Protein AF-A0A4S2FJB5-F1 (afdb_monomer_lite)

Foldseek 3Di:
DDPPDDVVVVVVVVVVVVVVVVVVVVVVVVVVVVVVVVVVVVVVVLLVLQVVLLVLLVVLVVVVLVCVVVVPDDPPVVSVVSVVVSVVSCVPRHDPVLVVLVVVLVVVVVVVPPLVNLQSSLVSNVVSCVVSPVVDPPCGSLNVLCVVDVDPVVSVVSCVVSVVPPCPVVPPVVPPDD

Organism: NCBI:txid671267

Structure (mmCIF, N/CA/C/O backbone):
data_AF-A0A4S2FJB5-F1
#
_entry.id   AF-A0A4S2FJB5-F1
#
loop_
_atom_site.group_PDB
_atom_site.id
_atom_site.type_symbol
_atom_site.label_atom_id
_atom_site.label_alt_id
_atom_site.label_comp_id
_atom_site.label_asym_id
_atom_site.label_entity_id
_atom_site.label_seq_id
_atom_site.pdbx_PDB_ins_code
_atom_site.Cartn_x
_atom_site.Cartn_y
_atom_site.Cartn_z
_atom_site.occupancy
_atom_site.B_iso_or_equiv
_atom_site.auth_seq_id
_atom_site.auth_comp_id
_atom_site.auth_asym_id
_atom_site.auth_atom_id
_atom_site.pdbx_PDB_model_num
ATOM 1 N N . MET A 1 1 ? 23.438 -9.514 -73.754 1.00 38.41 1 MET A N 1
ATOM 2 C CA . MET A 1 1 ? 24.667 -9.083 -73.060 1.00 38.41 1 MET A CA 1
ATOM 3 C C . MET A 1 1 ? 24.574 -9.616 -71.640 1.00 38.41 1 MET A C 1
ATOM 5 O O . MET A 1 1 ? 23.860 -9.047 -70.827 1.00 38.41 1 MET A O 1
ATOM 9 N N . SER A 1 2 ? 25.124 -10.807 -71.403 1.00 46.03 2 SER A N 1
ATOM 10 C CA . SER A 1 2 ? 25.097 -11.480 -70.102 1.00 46.03 2 SER A CA 1
ATOM 11 C C . SER A 1 2 ? 26.146 -10.843 -69.198 1.00 46.03 2 SER A C 1
ATOM 13 O O . SER A 1 2 ? 27.324 -10.826 -69.543 1.00 46.03 2 SER A O 1
ATOM 15 N N . ILE A 1 3 ? 25.716 -10.284 -68.071 1.00 59.69 3 ILE A N 1
ATOM 16 C CA . ILE A 1 3 ? 26.625 -9.795 -67.036 1.00 59.69 3 ILE A CA 1
ATOM 17 C C . ILE A 1 3 ? 27.188 -11.040 -66.340 1.00 59.69 3 ILE A C 1
ATOM 19 O O . ILE A 1 3 ? 26.478 -11.680 -65.567 1.00 59.69 3 ILE A O 1
ATOM 23 N N . GLU A 1 4 ? 28.432 -11.418 -66.640 1.00 61.53 4 GLU A N 1
ATOM 24 C CA . GLU A 1 4 ? 29.191 -12.345 -65.793 1.00 61.53 4 GLU A CA 1
ATOM 25 C C . GLU A 1 4 ? 29.480 -11.626 -64.476 1.00 61.53 4 GLU A C 1
ATOM 27 O O . GLU A 1 4 ? 30.364 -10.776 -64.374 1.00 61.53 4 GLU A O 1
ATOM 32 N N . ILE A 1 5 ? 28.664 -11.908 -63.464 1.00 65.38 5 ILE A N 1
ATOM 33 C CA . ILE A 1 5 ? 28.926 -11.436 -62.110 1.00 65.38 5 ILE A CA 1
ATOM 34 C C . ILE A 1 5 ? 30.122 -12.239 -61.600 1.00 65.38 5 ILE A C 1
ATOM 36 O O . ILE A 1 5 ? 30.022 -13.448 -61.407 1.00 65.38 5 ILE A O 1
ATOM 40 N N . ASN A 1 6 ? 31.258 -11.570 -61.401 1.00 78.50 6 ASN A N 1
ATOM 41 C CA . ASN A 1 6 ? 32.450 -12.203 -60.849 1.00 78.50 6 ASN A CA 1
ATOM 42 C C . ASN A 1 6 ? 32.154 -12.683 -59.415 1.00 78.50 6 ASN A C 1
ATOM 44 O O . ASN A 1 6 ? 31.757 -11.882 -58.563 1.00 78.50 6 ASN A O 1
ATOM 48 N N . ASN A 1 7 ? 32.327 -13.980 -59.153 1.00 79.44 7 ASN A N 1
ATOM 49 C CA . ASN A 1 7 ? 31.989 -14.608 -57.871 1.00 79.44 7 ASN A CA 1
ATOM 50 C C . ASN A 1 7 ? 32.683 -13.919 -56.682 1.00 79.44 7 ASN A C 1
ATOM 52 O O . ASN A 1 7 ? 32.074 -13.774 -55.623 1.00 79.44 7 ASN A O 1
ATOM 56 N N . ASP A 1 8 ? 33.898 -13.402 -56.878 1.00 83.12 8 ASP A N 1
ATOM 57 C CA . ASP A 1 8 ? 34.655 -12.682 -55.846 1.00 83.12 8 ASP A CA 1
ATOM 58 C C . ASP A 1 8 ? 33.982 -11.367 -55.420 1.00 83.12 8 ASP A C 1
ATOM 60 O O . ASP A 1 8 ? 33.946 -11.027 -54.235 1.00 83.12 8 ASP A O 1
ATOM 64 N N . LEU A 1 9 ? 33.380 -10.642 -56.371 1.00 85.06 9 LEU A N 1
ATOM 65 C CA . LEU A 1 9 ? 32.631 -9.413 -56.091 1.00 85.06 9 LEU A CA 1
ATOM 66 C C . LEU A 1 9 ? 31.358 -9.723 -55.292 1.00 85.06 9 LEU A C 1
ATOM 68 O O . LEU A 1 9 ? 31.006 -8.993 -54.365 1.00 85.06 9 LEU A O 1
ATOM 72 N N . LEU A 1 10 ? 30.684 -10.825 -55.626 1.00 85.44 10 LEU A N 1
ATOM 73 C CA . LEU A 1 10 ? 29.464 -11.275 -54.954 1.00 85.44 10 LEU A CA 1
ATOM 74 C C . LEU A 1 10 ? 29.755 -11.668 -53.494 1.00 85.44 10 LEU A C 1
ATOM 76 O O . LEU A 1 10 ? 29.042 -11.248 -52.580 1.00 85.44 10 LEU A O 1
ATOM 80 N N . VAL A 1 11 ? 30.855 -12.392 -53.262 1.00 87.06 11 VAL A N 1
ATOM 81 C CA . VAL A 1 11 ? 31.332 -12.760 -51.919 1.00 87.06 11 VAL A CA 1
ATOM 82 C C . VAL A 1 11 ? 31.701 -11.520 -51.099 1.00 87.06 11 VAL A C 1
ATOM 84 O O . VAL A 1 11 ? 31.301 -11.419 -49.937 1.00 87.06 11 VAL A O 1
ATOM 87 N N . ALA A 1 12 ? 32.394 -10.543 -51.692 1.00 88.81 12 ALA A N 1
ATOM 88 C CA . ALA A 1 12 ? 32.744 -9.296 -51.011 1.00 88.81 12 ALA A CA 1
ATOM 89 C C . ALA A 1 12 ? 31.501 -8.490 -50.586 1.00 88.81 12 ALA A C 1
ATOM 91 O O . ALA A 1 12 ? 31.423 -8.026 -49.447 1.00 88.81 12 ALA A O 1
ATOM 92 N N . ILE A 1 13 ? 30.497 -8.372 -51.464 1.00 90.56 13 ILE A N 1
ATOM 93 C CA . ILE A 1 13 ? 29.235 -7.672 -51.167 1.00 90.56 13 ILE A CA 1
ATOM 94 C C . ILE A 1 13 ? 28.475 -8.366 -50.028 1.00 90.56 13 ILE A C 1
ATOM 96 O O . ILE A 1 13 ? 28.013 -7.696 -49.101 1.00 90.56 13 ILE A O 1
ATOM 100 N N . ILE A 1 14 ? 28.381 -9.701 -50.049 1.00 91.31 14 ILE A N 1
ATOM 101 C CA . ILE A 1 14 ? 27.741 -10.473 -48.971 1.00 91.31 14 ILE A CA 1
ATOM 102 C C . ILE A 1 14 ? 28.500 -10.301 -47.651 1.00 91.31 14 ILE A C 1
ATOM 104 O O . ILE A 1 14 ? 27.868 -10.139 -46.606 1.00 91.31 14 ILE A O 1
ATOM 108 N N . GLY A 1 15 ? 29.836 -10.286 -47.682 1.00 92.38 15 GLY A N 1
ATOM 109 C CA . GLY A 1 15 ? 30.666 -10.048 -46.500 1.00 92.38 15 GLY A CA 1
ATOM 110 C C . GLY A 1 15 ? 30.398 -8.684 -45.860 1.00 92.38 15 GLY A C 1
ATOM 111 O O . GLY A 1 15 ? 30.169 -8.602 -44.652 1.00 92.38 15 GLY A O 1
ATOM 112 N N . VAL A 1 16 ? 30.333 -7.621 -46.668 1.00 93.00 16 VAL A N 1
ATOM 113 C CA . VAL A 1 16 ? 30.030 -6.262 -46.189 1.00 93.00 16 VAL A CA 1
ATOM 114 C C . VAL A 1 16 ? 28.600 -6.164 -45.651 1.00 93.00 16 VAL A C 1
ATOM 116 O O . VAL A 1 16 ? 28.395 -5.628 -44.563 1.00 93.00 16 VAL A O 1
ATOM 119 N N . LEU A 1 17 ? 27.608 -6.720 -46.355 1.00 91.69 17 LEU A N 1
ATOM 120 C CA . LEU A 1 17 ? 26.213 -6.736 -45.893 1.00 91.69 17 LEU A CA 1
ATOM 121 C C . LEU A 1 17 ? 26.053 -7.506 -44.577 1.00 91.69 17 LEU A C 1
ATOM 123 O O . LEU A 1 17 ? 25.348 -7.051 -43.676 1.00 91.69 17 LEU A O 1
ATOM 127 N N . SER A 1 18 ? 26.744 -8.638 -44.440 1.00 93.12 18 SER A N 1
ATOM 128 C CA . SER A 1 18 ? 26.737 -9.441 -43.215 1.00 93.12 18 SER A CA 1
ATOM 129 C C . SER A 1 18 ? 27.359 -8.674 -42.048 1.00 93.12 18 SER A C 1
ATOM 131 O O . SER A 1 18 ? 26.787 -8.640 -40.959 1.00 93.12 18 SER A O 1
ATOM 133 N N . ALA A 1 19 ? 28.484 -7.988 -42.276 1.00 93.88 19 ALA A N 1
ATOM 134 C CA . ALA A 1 19 ? 29.123 -7.147 -41.266 1.00 93.88 19 ALA A CA 1
ATOM 135 C C . ALA A 1 19 ? 28.223 -5.977 -40.829 1.00 93.88 19 ALA A C 1
ATOM 137 O O . ALA A 1 19 ? 28.091 -5.712 -39.632 1.00 93.88 19 ALA A O 1
ATOM 138 N N . LEU A 1 20 ? 27.549 -5.318 -41.778 1.00 94.56 20 LEU A N 1
ATOM 139 C CA . LEU A 1 20 ? 26.597 -4.241 -41.491 1.00 94.56 20 LEU A CA 1
ATOM 140 C C . LEU A 1 20 ? 25.392 -4.736 -40.682 1.00 94.56 20 LEU A C 1
ATOM 142 O O . LEU A 1 20 ? 24.988 -4.075 -39.725 1.00 94.56 20 LEU A O 1
ATOM 146 N N . LEU A 1 21 ? 24.849 -5.912 -41.010 1.00 93.75 21 LEU A N 1
ATOM 147 C CA . LEU A 1 21 ? 23.752 -6.525 -40.257 1.00 93.75 21 LEU A CA 1
ATOM 148 C C . LEU A 1 21 ? 24.161 -6.846 -38.815 1.00 93.75 21 LEU A C 1
ATOM 150 O O . LEU A 1 21 ? 23.438 -6.501 -37.881 1.00 93.75 21 LEU A O 1
ATOM 154 N N . VAL A 1 22 ? 25.336 -7.449 -38.613 1.00 94.69 22 VAL A N 1
ATOM 155 C CA . VAL A 1 22 ? 25.856 -7.753 -37.269 1.00 94.69 22 VAL A CA 1
ATOM 156 C C . VAL A 1 22 ? 26.076 -6.470 -36.461 1.00 94.69 22 VAL A C 1
ATOM 158 O O . VAL A 1 22 ? 25.696 -6.407 -35.287 1.00 94.69 22 VAL A O 1
ATOM 161 N N . ALA A 1 23 ? 26.625 -5.423 -37.084 1.00 94.06 23 ALA A N 1
ATOM 162 C CA . ALA A 1 23 ? 26.803 -4.121 -36.446 1.00 94.06 23 ALA A CA 1
ATOM 163 C C . ALA A 1 23 ? 25.456 -3.495 -36.043 1.00 94.06 23 ALA A C 1
ATOM 165 O O . ALA A 1 23 ? 25.309 -3.024 -34.913 1.00 94.06 23 ALA A O 1
ATOM 166 N N . MET A 1 24 ? 24.448 -3.557 -36.918 1.00 94.50 24 MET A N 1
ATOM 167 C CA . MET A 1 24 ? 23.108 -3.027 -36.653 1.00 94.50 24 MET A CA 1
ATOM 168 C C . MET A 1 24 ? 22.408 -3.768 -35.505 1.00 94.50 24 MET A C 1
ATOM 170 O O . MET A 1 24 ? 21.859 -3.127 -34.606 1.00 94.50 24 MET A O 1
ATOM 174 N N . ILE A 1 25 ? 22.471 -5.103 -35.486 1.00 94.44 25 ILE A N 1
ATOM 175 C CA . ILE A 1 25 ? 21.891 -5.927 -34.412 1.00 94.44 25 ILE A CA 1
ATOM 176 C C . ILE A 1 25 ? 22.571 -5.617 -33.076 1.00 94.44 25 ILE A C 1
ATOM 178 O O . ILE A 1 25 ? 21.893 -5.423 -32.065 1.00 94.44 25 ILE A O 1
ATOM 182 N N . THR A 1 26 ? 23.903 -5.519 -33.071 1.00 93.50 26 THR A N 1
ATOM 183 C CA . THR A 1 26 ? 24.678 -5.208 -31.863 1.00 93.50 26 THR A CA 1
ATOM 184 C C . THR A 1 26 ? 24.321 -3.821 -31.330 1.00 93.50 26 THR A C 1
ATOM 186 O O . THR A 1 2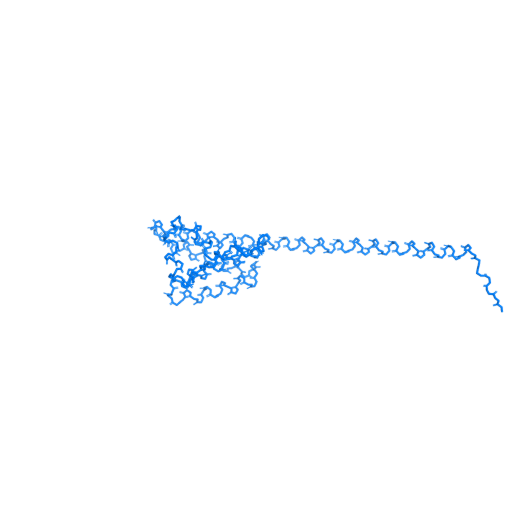6 ? 24.036 -3.669 -30.141 1.00 93.50 26 THR A O 1
ATOM 189 N N . PHE A 1 27 ? 24.247 -2.819 -32.211 1.00 94.94 27 PHE A N 1
ATOM 190 C CA . PHE A 1 27 ? 23.858 -1.459 -31.848 1.00 94.94 27 PHE A CA 1
ATOM 191 C C . PHE A 1 27 ? 22.443 -1.403 -31.255 1.00 94.94 27 PHE A C 1
ATOM 193 O O . PHE A 1 27 ? 22.247 -0.841 -30.175 1.00 94.94 27 PHE A O 1
ATOM 200 N N . MET A 1 28 ? 21.462 -2.041 -31.905 1.00 92.44 28 MET A N 1
ATOM 201 C CA . MET A 1 28 ? 20.090 -2.123 -31.392 1.00 92.44 28 MET A CA 1
ATOM 202 C C . MET A 1 28 ? 20.024 -2.834 -30.037 1.00 92.44 28 MET A C 1
ATOM 204 O O . MET A 1 28 ? 19.304 -2.381 -29.145 1.00 92.44 28 MET A O 1
ATOM 208 N N . GLY A 1 29 ? 20.788 -3.916 -29.862 1.00 92.44 29 GLY A N 1
ATOM 209 C CA . GLY A 1 29 ? 20.870 -4.658 -28.607 1.00 92.44 29 GLY A CA 1
ATOM 210 C C . GLY A 1 29 ? 21.370 -3.787 -27.456 1.00 92.44 29 GLY A C 1
ATOM 211 O O . GLY A 1 29 ? 20.707 -3.698 -26.422 1.00 92.44 29 GLY A O 1
ATOM 212 N N . VAL A 1 30 ? 22.493 -3.089 -27.651 1.00 93.69 30 VAL A N 1
ATOM 213 C CA . VAL A 1 30 ? 23.066 -2.177 -26.645 1.00 93.69 30 VAL A CA 1
ATOM 214 C C . VAL A 1 30 ? 22.106 -1.028 -26.337 1.00 93.69 30 VAL A C 1
ATOM 216 O O . VAL A 1 30 ? 21.823 -0.761 -25.169 1.00 93.69 30 VAL A O 1
ATOM 219 N N . TRP A 1 31 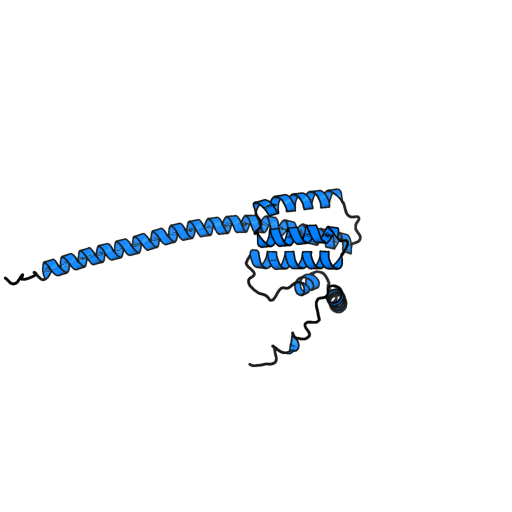? 21.533 -0.392 -27.361 1.00 91.81 31 TRP A N 1
ATOM 220 C CA . TRP A 1 31 ? 20.588 0.712 -27.186 1.00 91.81 31 TRP A CA 1
ATOM 221 C C . TRP A 1 31 ? 19.339 0.294 -26.398 1.00 91.81 31 TRP A C 1
ATOM 223 O O . TRP A 1 31 ? 18.883 1.004 -25.497 1.00 91.81 31 TRP A O 1
ATOM 233 N N . TYR A 1 32 ? 18.792 -0.886 -26.702 1.00 92.19 32 TYR A N 1
ATOM 234 C CA . TYR A 1 32 ? 17.664 -1.452 -25.970 1.00 92.19 32 TYR A CA 1
ATOM 235 C C . TYR A 1 32 ? 18.023 -1.738 -24.507 1.00 92.19 32 TYR A C 1
ATOM 237 O O . TYR A 1 32 ? 17.230 -1.430 -23.616 1.00 92.19 32 TYR A O 1
ATOM 245 N N . GLN A 1 33 ? 19.216 -2.277 -24.237 1.00 90.75 33 GLN A N 1
ATOM 246 C CA . GLN A 1 33 ? 19.675 -2.522 -22.869 1.00 90.75 33 GLN A CA 1
ATOM 247 C C . GLN A 1 33 ? 19.852 -1.230 -22.069 1.00 90.75 33 GLN A C 1
ATOM 249 O O . GLN A 1 33 ? 19.412 -1.178 -20.920 1.00 90.75 33 GLN A O 1
ATOM 254 N N . LEU A 1 34 ? 20.421 -0.179 -22.667 1.00 90.62 34 LEU A N 1
ATOM 255 C CA . LEU A 1 34 ? 20.567 1.127 -22.018 1.00 90.62 34 LEU A CA 1
ATOM 256 C C . LEU A 1 34 ? 19.199 1.702 -21.634 1.00 90.62 34 LEU A C 1
ATOM 258 O O . LEU A 1 34 ? 18.950 1.959 -20.456 1.00 90.62 34 LEU A O 1
ATOM 262 N N . LYS A 1 35 ? 18.258 1.766 -22.587 1.00 88.38 35 LYS A N 1
ATOM 263 C CA . LYS A 1 35 ? 16.887 2.234 -22.316 1.00 88.38 35 LYS A CA 1
ATOM 264 C C . LYS A 1 35 ? 16.168 1.382 -21.274 1.00 88.38 35 LYS A C 1
ATOM 266 O O . LYS A 1 35 ? 15.492 1.908 -20.392 1.00 88.38 35 LYS A O 1
ATOM 271 N N . LYS A 1 36 ? 16.303 0.056 -21.351 1.00 90.69 36 LYS A N 1
ATOM 272 C CA . LYS A 1 36 ? 15.714 -0.860 -20.366 1.00 90.69 36 LYS A CA 1
ATOM 273 C C . LYS A 1 36 ? 16.290 -0.611 -18.972 1.00 90.69 36 LYS A C 1
ATOM 275 O O . LYS A 1 36 ? 15.539 -0.633 -18.000 1.00 90.69 36 LYS A O 1
ATOM 280 N N . THR A 1 37 ? 17.590 -0.350 -18.874 1.00 89.31 37 THR A N 1
ATOM 281 C CA . THR A 1 37 ? 18.270 -0.057 -17.608 1.00 89.31 37 THR A CA 1
ATOM 282 C C . THR A 1 37 ? 17.796 1.271 -17.026 1.00 89.31 37 THR A C 1
ATOM 284 O O . THR A 1 37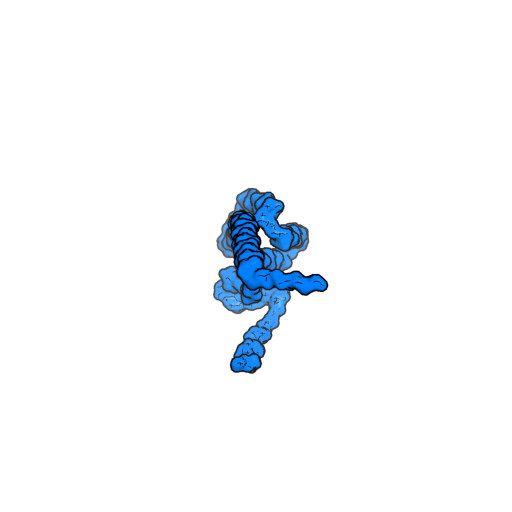 ? 17.405 1.313 -15.863 1.00 89.31 37 THR A O 1
ATOM 287 N N . GLU A 1 38 ? 17.712 2.332 -17.827 1.00 88.31 38 GLU A N 1
ATOM 288 C CA . GLU A 1 38 ? 17.161 3.623 -17.393 1.00 88.31 38 GLU A CA 1
ATOM 289 C C . GLU A 1 38 ? 15.725 3.483 -16.873 1.00 88.31 38 GLU A C 1
ATOM 291 O O . GLU A 1 38 ? 15.419 3.880 -15.749 1.00 88.31 38 GLU A O 1
ATOM 296 N N . VAL A 1 39 ? 14.848 2.824 -17.633 1.00 85.62 39 VAL A N 1
ATOM 297 C CA . VAL A 1 39 ? 13.457 2.597 -17.213 1.00 85.62 39 VAL A CA 1
ATOM 298 C C . VAL A 1 39 ? 13.391 1.769 -15.928 1.00 85.62 39 VAL A C 1
ATOM 300 O O . VAL A 1 39 ? 12.595 2.071 -15.039 1.00 85.62 39 VAL A O 1
ATOM 303 N N . ASN A 1 40 ? 14.220 0.733 -15.798 1.00 88.06 40 ASN A N 1
ATOM 304 C CA . ASN A 1 40 ? 14.247 -0.103 -14.601 1.00 88.06 40 ASN A CA 1
ATOM 305 C C . ASN A 1 40 ? 14.780 0.648 -13.378 1.00 88.06 40 ASN A C 1
ATOM 307 O O . ASN A 1 40 ? 14.240 0.472 -12.289 1.00 88.06 40 ASN A O 1
ATOM 311 N N . THR A 1 41 ? 15.790 1.505 -13.541 1.00 89.94 41 THR A N 1
ATOM 312 C CA . THR A 1 41 ? 16.327 2.314 -12.436 1.00 89.94 41 THR A CA 1
ATOM 313 C C . THR A 1 41 ? 15.319 3.362 -11.971 1.00 89.94 41 THR A C 1
ATOM 315 O O . THR A 1 41 ? 15.146 3.545 -10.768 1.00 89.94 41 THR A O 1
ATOM 318 N N . LEU A 1 42 ? 14.582 3.995 -12.890 1.00 83.94 42 LEU A N 1
ATOM 319 C CA . LEU A 1 42 ? 13.479 4.897 -12.545 1.00 83.94 42 LEU A CA 1
ATOM 320 C C . LEU A 1 42 ? 12.350 4.158 -11.819 1.00 83.94 42 LEU A C 1
ATOM 322 O O . LEU A 1 42 ? 11.880 4.625 -10.783 1.00 83.94 42 LEU A O 1
ATOM 326 N N . LYS A 1 43 ? 11.953 2.978 -12.311 1.00 83.94 43 LYS A N 1
ATOM 327 C CA . LYS A 1 43 ? 10.953 2.129 -11.642 1.00 83.94 43 LYS A CA 1
ATOM 328 C C . LYS A 1 43 ? 11.399 1.700 -10.246 1.00 83.94 43 LYS A C 1
ATOM 330 O O . LYS A 1 43 ? 10.580 1.718 -9.334 1.00 83.94 43 LYS A O 1
ATOM 335 N N . ALA A 1 44 ? 12.670 1.341 -10.073 1.00 86.25 44 ALA A N 1
ATOM 336 C CA . ALA A 1 44 ? 13.226 0.990 -8.770 1.00 86.25 44 ALA A CA 1
ATOM 337 C C . ALA A 1 44 ? 13.154 2.181 -7.807 1.00 86.25 44 ALA A C 1
ATOM 339 O O . ALA A 1 44 ? 12.543 2.061 -6.753 1.00 86.25 44 ALA A O 1
ATOM 340 N N . LYS A 1 45 ? 13.631 3.363 -8.224 1.00 86.50 45 LYS A N 1
ATOM 341 C CA . LYS A 1 45 ? 13.548 4.589 -7.413 1.00 86.50 45 LYS A CA 1
ATOM 342 C C . LYS A 1 45 ? 12.113 4.939 -7.015 1.00 86.50 45 LYS A C 1
ATOM 344 O O . LYS A 1 45 ? 11.875 5.331 -5.877 1.00 86.50 45 LYS A O 1
ATOM 349 N N . LEU A 1 46 ? 11.155 4.816 -7.937 1.00 85.94 46 LEU A N 1
ATOM 350 C CA . LEU A 1 46 ? 9.737 5.046 -7.640 1.00 85.94 46 LEU A CA 1
ATOM 351 C C . LEU A 1 46 ? 9.206 4.042 -6.612 1.00 85.94 46 LEU A C 1
ATOM 353 O O . LEU A 1 46 ? 8.509 4.441 -5.682 1.00 85.94 46 LEU A O 1
ATOM 357 N N . ARG A 1 47 ? 9.572 2.764 -6.746 1.00 85.81 47 ARG A N 1
ATOM 358 C CA . ARG A 1 47 ? 9.182 1.716 -5.800 1.00 85.81 47 ARG A CA 1
ATOM 359 C C . ARG A 1 47 ? 9.768 1.956 -4.408 1.00 85.81 47 ARG A C 1
ATOM 361 O O . ARG A 1 47 ? 9.040 1.825 -3.433 1.00 85.81 47 ARG A O 1
ATOM 368 N N . ASP A 1 48 ? 11.023 2.387 -4.316 1.00 88.06 48 ASP A N 1
ATOM 369 C CA . ASP A 1 48 ? 11.660 2.707 -3.033 1.00 88.06 48 ASP A CA 1
ATOM 370 C C . ASP A 1 48 ? 10.930 3.866 -2.329 1.00 88.06 48 ASP A C 1
ATOM 372 O O . ASP A 1 48 ? 10.710 3.846 -1.119 1.00 88.06 48 ASP A O 1
ATOM 376 N N . LYS A 1 49 ? 10.483 4.881 -3.085 1.00 89.44 49 LYS A N 1
ATOM 377 C CA . LYS A 1 49 ? 9.663 5.977 -2.536 1.00 89.44 49 LYS A CA 1
ATOM 378 C C . LYS A 1 49 ? 8.280 5.503 -2.096 1.00 89.44 49 LYS A C 1
ATOM 380 O O . LYS A 1 49 ? 7.806 5.931 -1.046 1.00 89.44 49 LYS A O 1
ATOM 385 N N . GLN A 1 50 ? 7.645 4.632 -2.878 1.00 90.62 50 GLN A N 1
ATOM 386 C CA . GLN A 1 50 ? 6.366 4.011 -2.533 1.00 90.62 50 GLN A CA 1
ATOM 387 C C . GLN A 1 50 ? 6.457 3.218 -1.231 1.00 90.62 50 GLN A C 1
ATOM 389 O O . GLN A 1 50 ? 5.606 3.381 -0.361 1.00 90.62 50 GLN A O 1
ATOM 394 N N . GLU A 1 51 ? 7.509 2.416 -1.072 1.00 89.31 51 GLU A N 1
ATOM 395 C CA . GLU A 1 51 ? 7.739 1.590 0.111 1.00 89.31 51 GLU A CA 1
ATOM 396 C C . GLU A 1 51 ? 7.787 2.425 1.395 1.00 89.31 51 GLU A C 1
ATOM 398 O O . GLU A 1 51 ? 7.116 2.081 2.363 1.00 89.31 51 GLU A O 1
ATOM 403 N N . ILE A 1 52 ? 8.453 3.586 1.375 1.00 90.56 52 ILE A N 1
ATOM 404 C CA . ILE A 1 52 ? 8.496 4.514 2.520 1.00 90.56 52 ILE A CA 1
ATOM 405 C C . ILE A 1 52 ? 7.093 5.005 2.912 1.00 90.56 52 ILE A C 1
ATOM 407 O O . ILE A 1 52 ? 6.765 5.118 4.095 1.00 90.56 52 ILE A O 1
ATOM 411 N N . VAL A 1 53 ? 6.249 5.335 1.931 1.00 92.94 53 VAL A N 1
ATOM 412 C CA . VAL A 1 53 ? 4.877 5.796 2.205 1.00 92.94 53 VAL A CA 1
ATOM 413 C C . VAL A 1 53 ? 4.029 4.662 2.756 1.00 92.94 53 VAL A C 1
ATOM 415 O O . VAL A 1 53 ? 3.269 4.845 3.706 1.00 92.94 53 VAL A O 1
ATOM 418 N N . TYR A 1 54 ? 4.170 3.484 2.167 1.00 94.19 54 TYR A N 1
ATOM 419 C CA . TYR A 1 54 ? 3.448 2.290 2.562 1.00 94.19 54 TYR A CA 1
ATOM 420 C C . TYR A 1 54 ? 3.822 1.842 3.974 1.00 94.19 54 TYR A C 1
ATOM 422 O O . TYR A 1 54 ? 2.921 1.573 4.766 1.00 94.19 54 TYR A O 1
ATOM 430 N N . ASP A 1 55 ? 5.102 1.873 4.333 1.00 94.00 55 ASP A N 1
ATOM 431 C CA . ASP A 1 55 ? 5.575 1.619 5.694 1.00 94.00 55 ASP A CA 1
ATOM 432 C C . ASP A 1 55 ? 4.942 2.580 6.715 1.00 94.00 55 ASP A C 1
ATOM 434 O O . ASP A 1 55 ? 4.408 2.151 7.740 1.00 94.00 55 ASP A O 1
ATOM 438 N N . LYS A 1 56 ? 4.874 3.881 6.398 1.00 94.56 56 LYS A N 1
ATOM 439 C CA . LYS A 1 56 ? 4.210 4.874 7.261 1.00 94.56 56 LYS A CA 1
ATOM 440 C C . LYS A 1 56 ? 2.718 4.598 7.446 1.00 94.56 56 LYS A C 1
ATOM 442 O O . LYS A 1 56 ? 2.208 4.775 8.553 1.00 94.56 56 LYS A O 1
ATOM 447 N N . ILE A 1 57 ? 2.022 4.161 6.394 1.00 94.00 57 ILE A N 1
ATOM 448 C CA . ILE A 1 57 ? 0.607 3.764 6.474 1.00 94.00 57 ILE A CA 1
ATOM 449 C C . ILE A 1 57 ? 0.454 2.547 7.385 1.00 94.00 57 ILE A C 1
ATOM 451 O O . ILE A 1 57 ? -0.391 2.564 8.279 1.00 94.00 57 ILE A O 1
ATOM 455 N N . TYR A 1 58 ? 1.273 1.513 7.185 1.00 92.44 58 TYR A N 1
ATOM 456 C CA . TYR A 1 58 ? 1.256 0.311 8.015 1.00 92.44 58 TYR A CA 1
ATOM 457 C C . TYR A 1 58 ? 1.514 0.653 9.479 1.00 92.44 58 TYR A C 1
ATOM 459 O O . TYR A 1 58 ? 0.676 0.354 10.327 1.00 92.44 58 TYR A O 1
ATOM 467 N N . SER A 1 59 ? 2.608 1.359 9.759 1.00 94.12 59 SER A N 1
ATOM 468 C CA . SER A 1 59 ? 2.982 1.792 11.104 1.00 94.12 59 SER A CA 1
ATOM 469 C C . SER A 1 59 ? 1.866 2.591 11.778 1.00 94.12 59 SER A C 1
ATOM 471 O O . SER A 1 59 ? 1.527 2.333 12.925 1.00 94.12 59 SER A O 1
ATOM 473 N N . TYR A 1 60 ? 1.231 3.525 11.063 1.00 93.75 60 TYR A N 1
ATOM 474 C CA . TYR A 1 60 ? 0.103 4.285 11.604 1.00 93.75 60 TYR A CA 1
ATOM 475 C C . TYR A 1 60 ? -1.074 3.390 12.002 1.00 93.75 60 TYR A C 1
ATOM 477 O O . TYR A 1 60 ? -1.619 3.560 13.091 1.00 93.75 60 TYR A O 1
ATOM 485 N N . ILE A 1 61 ? -1.469 2.449 11.138 1.00 90.94 61 ILE A N 1
ATOM 486 C CA . ILE A 1 61 ? -2.616 1.577 11.413 1.00 90.94 61 ILE A CA 1
ATOM 487 C C . ILE A 1 61 ? -2.296 0.624 12.569 1.00 90.94 61 ILE A C 1
ATOM 489 O O . ILE A 1 61 ? -3.127 0.457 13.457 1.00 90.94 61 ILE A O 1
ATOM 493 N N . PHE A 1 62 ? -1.104 0.025 12.589 1.00 89.50 62 PHE A N 1
ATOM 494 C CA . PHE A 1 62 ? -0.697 -0.887 13.658 1.00 89.50 62 PHE A CA 1
ATOM 495 C C . PHE A 1 62 ? -0.556 -0.180 15.006 1.00 89.50 62 PHE A C 1
ATOM 497 O O . PHE A 1 62 ? -1.042 -0.710 16.000 1.00 89.50 62 PHE A O 1
ATOM 504 N N . ASP A 1 63 ? 0.020 1.022 15.044 1.00 90.69 63 ASP A N 1
ATOM 505 C CA . ASP A 1 63 ? 0.097 1.811 16.277 1.00 90.69 63 ASP A CA 1
ATOM 506 C C . ASP A 1 63 ? -1.302 2.154 16.800 1.00 90.69 63 ASP A C 1
ATOM 508 O O . ASP A 1 63 ? -1.587 1.958 17.981 1.00 90.69 63 ASP A O 1
ATOM 512 N N . LEU A 1 64 ? -2.199 2.595 15.907 1.00 88.56 64 LEU A N 1
ATOM 513 C CA . LEU A 1 64 ? -3.579 2.925 16.260 1.00 88.56 64 LEU A CA 1
ATOM 514 C C . LEU A 1 64 ? -4.316 1.707 16.834 1.00 88.56 64 LEU A C 1
ATOM 516 O O . LEU A 1 64 ? -4.993 1.816 17.858 1.00 88.56 64 LEU A O 1
ATOM 520 N N . LEU A 1 65 ? -4.176 0.544 16.192 1.00 84.31 65 LEU A N 1
ATOM 521 C CA . LEU A 1 65 ? -4.760 -0.711 16.664 1.00 84.31 65 LEU A CA 1
ATOM 522 C C . LEU A 1 65 ? -4.159 -1.134 18.006 1.00 84.31 65 LEU A C 1
ATOM 524 O O . LEU A 1 65 ? -4.905 -1.473 18.920 1.00 84.31 65 LEU A O 1
ATOM 528 N N . ASN A 1 66 ? -2.837 -1.073 18.153 1.00 85.38 66 ASN A N 1
ATOM 529 C CA . ASN A 1 66 ? -2.146 -1.468 19.374 1.00 85.38 66 ASN A CA 1
ATOM 530 C C . ASN A 1 66 ? -2.538 -0.586 20.566 1.00 85.38 66 ASN A C 1
ATOM 532 O O . ASN A 1 66 ? -2.850 -1.110 21.634 1.00 85.38 66 ASN A O 1
ATOM 536 N N . ASP A 1 67 ? -2.583 0.736 20.399 1.00 87.00 67 ASP A N 1
ATOM 537 C CA . ASP A 1 67 ? -3.011 1.649 21.465 1.00 87.00 67 ASP A CA 1
ATOM 538 C C . ASP A 1 67 ? -4.487 1.425 21.835 1.00 87.00 67 ASP A C 1
ATOM 540 O O . ASP A 1 67 ? -4.838 1.442 23.017 1.00 87.00 67 ASP A O 1
ATOM 544 N N . THR A 1 68 ? -5.336 1.119 20.846 1.00 81.88 68 THR A N 1
ATOM 545 C CA . THR A 1 68 ? -6.750 0.775 21.071 1.00 81.88 68 THR A CA 1
ATOM 546 C C . THR A 1 68 ? -6.897 -0.536 21.853 1.00 81.88 68 THR A C 1
ATOM 548 O O . THR A 1 68 ? -7.641 -0.586 22.832 1.00 81.88 68 THR A O 1
ATOM 551 N N . ILE A 1 69 ? -6.163 -1.588 21.472 1.00 79.62 69 ILE A N 1
ATOM 552 C CA . ILE A 1 69 ? -6.196 -2.910 22.125 1.00 79.62 69 ILE A CA 1
ATOM 553 C C . ILE A 1 69 ? -5.635 -2.833 23.548 1.00 79.62 69 ILE A C 1
ATOM 555 O O . ILE A 1 69 ? -6.217 -3.378 24.485 1.00 79.62 69 ILE A O 1
ATOM 559 N N . THR A 1 70 ? -4.526 -2.115 23.732 1.00 82.19 70 THR A N 1
ATOM 560 C CA . THR A 1 70 ? -3.874 -1.938 25.040 1.00 82.19 70 THR A CA 1
ATOM 561 C C . THR A 1 70 ? -4.560 -0.897 25.928 1.00 82.19 70 THR A C 1
ATOM 563 O O . THR A 1 70 ? -4.090 -0.642 27.037 1.00 82.19 70 THR A O 1
ATOM 566 N N . LYS A 1 71 ? -5.681 -0.312 25.474 1.00 84.25 71 LYS A N 1
ATOM 567 C CA . LYS A 1 71 ? -6.467 0.716 26.178 1.00 84.25 71 LYS A CA 1
ATOM 568 C C . LYS A 1 71 ? -5.629 1.926 26.606 1.00 84.25 71 LYS A C 1
ATOM 570 O O . LYS A 1 71 ? -5.911 2.560 27.624 1.00 84.25 71 LYS A O 1
ATOM 575 N N . ARG A 1 72 ? -4.590 2.253 25.835 1.00 84.94 72 ARG A N 1
ATOM 576 C CA . ARG A 1 72 ? -3.781 3.452 26.058 1.00 84.94 72 ARG A CA 1
ATOM 577 C C . ARG A 1 72 ? -4.568 4.689 25.622 1.00 84.94 72 ARG A C 1
ATOM 579 O O . ARG A 1 72 ? -5.315 4.626 24.644 1.00 84.94 72 ARG A O 1
ATOM 586 N N . PRO A 1 73 ? -4.416 5.828 26.318 1.00 84.88 73 PRO A N 1
ATOM 587 C CA . PRO A 1 73 ? -5.042 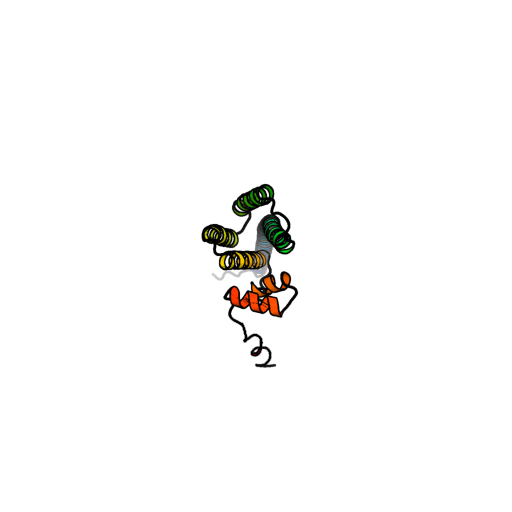7.065 25.880 1.00 84.88 73 PRO A CA 1
ATOM 588 C C . PRO A 1 73 ? -4.498 7.459 24.501 1.00 84.88 73 PRO A C 1
ATOM 590 O O . PRO A 1 73 ? -3.291 7.601 24.311 1.00 84.88 73 PRO A O 1
ATOM 593 N N . LEU A 1 74 ? -5.402 7.634 23.535 1.00 85.94 74 LEU A N 1
ATOM 594 C CA . LEU A 1 74 ? -5.045 8.053 22.183 1.00 85.94 74 LEU A CA 1
ATOM 595 C C . LEU A 1 74 ? -4.605 9.520 22.181 1.00 85.94 74 LEU A C 1
ATOM 597 O O . LEU A 1 74 ? -5.408 10.425 22.427 1.00 85.94 74 LEU A O 1
ATOM 601 N N . ASP A 1 75 ? -3.344 9.760 21.828 1.00 90.38 75 ASP A N 1
ATOM 602 C CA . ASP A 1 75 ? -2.832 11.105 21.567 1.00 90.38 75 ASP A CA 1
ATOM 603 C C . ASP A 1 75 ? -3.379 11.627 20.230 1.00 90.38 75 ASP A C 1
ATOM 605 O O . ASP A 1 75 ? -2.835 11.387 19.146 1.00 90.38 75 ASP 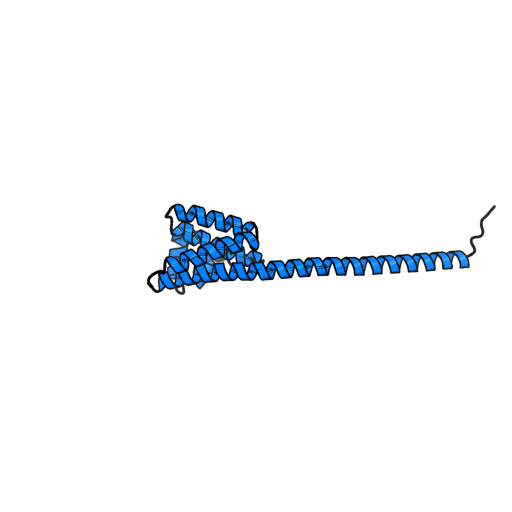A O 1
ATOM 609 N N . LYS A 1 76 ? -4.493 12.358 20.318 1.00 88.75 76 LYS A N 1
ATOM 610 C CA . LYS A 1 76 ? -5.203 12.911 19.160 1.00 88.75 76 LYS A CA 1
ATOM 611 C C . LYS A 1 76 ? -4.308 13.796 18.289 1.00 88.75 76 LYS A C 1
ATOM 613 O O . LYS A 1 76 ? -4.449 13.761 17.069 1.00 88.75 76 LYS A O 1
ATOM 618 N N . VAL A 1 77 ? -3.392 14.561 18.886 1.00 92.19 77 VAL A N 1
ATOM 619 C CA . VAL A 1 77 ? -2.517 15.490 18.153 1.00 92.19 77 VAL A CA 1
ATOM 620 C C . VAL A 1 77 ? -1.469 14.705 17.371 1.00 92.19 77 VAL A C 1
ATOM 622 O O . VAL A 1 77 ? -1.309 14.916 16.167 1.00 92.19 77 VAL A O 1
ATOM 625 N N . LYS A 1 78 ? -0.815 13.733 18.017 1.00 92.44 78 LYS A N 1
ATOM 626 C CA . LYS A 1 78 ? 0.148 12.838 17.361 1.00 92.44 78 LYS A CA 1
ATOM 627 C C . LYS A 1 78 ? -0.480 12.103 16.178 1.00 92.44 78 LYS A C 1
ATOM 629 O O . LYS A 1 78 ? 0.095 12.096 15.087 1.00 92.44 78 LYS A O 1
ATOM 634 N N . TYR A 1 79 ? -1.655 11.500 16.366 1.00 91.25 79 TYR A N 1
ATOM 635 C CA . TYR A 1 79 ? -2.329 10.758 15.298 1.00 91.25 79 TYR A CA 1
ATOM 636 C C . TYR A 1 79 ? -2.816 11.674 14.168 1.00 91.25 79 TYR A C 1
ATOM 638 O O . TYR A 1 79 ? -2.654 11.312 13.004 1.00 91.25 79 TYR A O 1
ATOM 646 N N . ALA A 1 80 ? -3.336 12.868 14.467 1.00 90.88 80 ALA A N 1
ATOM 647 C CA . ALA A 1 80 ? -3.740 13.831 13.441 1.00 90.88 80 ALA A CA 1
ATOM 648 C C . ALA A 1 80 ? -2.550 14.294 12.581 1.00 90.88 80 ALA A C 1
ATOM 650 O O . ALA A 1 80 ? -2.641 14.289 11.351 1.00 90.88 80 ALA A O 1
ATOM 651 N N . ASN A 1 81 ? -1.413 14.612 13.209 1.00 94.31 81 ASN A N 1
ATOM 652 C CA . ASN A 1 81 ? -0.202 15.039 12.506 1.00 94.31 81 ASN A CA 1
ATOM 653 C C . ASN A 1 81 ? 0.342 13.939 11.587 1.00 94.31 81 ASN A C 1
ATOM 655 O O . ASN A 1 81 ? 0.599 14.189 10.408 1.00 94.31 81 ASN A O 1
ATOM 659 N N . ARG A 1 82 ? 0.439 12.701 12.087 1.00 94.75 82 ARG A N 1
ATOM 660 C CA . ARG A 1 82 ? 0.856 11.545 11.274 1.00 94.75 82 ARG A CA 1
ATOM 661 C C . ARG A 1 82 ? -0.112 11.272 10.128 1.00 94.75 82 ARG A C 1
ATOM 663 O O . ARG A 1 82 ? 0.318 10.972 9.017 1.00 94.75 82 ARG A O 1
ATOM 670 N N . TYR A 1 83 ? -1.414 11.401 10.374 1.00 91.94 83 TYR A N 1
ATOM 671 C CA . TYR A 1 83 ? -2.423 11.206 9.338 1.00 91.94 83 TYR A CA 1
ATOM 672 C C . TYR A 1 83 ? -2.297 12.243 8.216 1.00 91.94 83 TYR A C 1
ATOM 674 O O . TYR A 1 83 ? -2.435 11.911 7.037 1.00 91.94 83 TYR A O 1
ATOM 682 N N . MET A 1 84 ? -1.981 13.494 8.562 1.00 93.62 84 MET A N 1
ATOM 683 C CA . MET A 1 84 ? -1.733 14.538 7.571 1.00 93.62 84 MET A CA 1
ATOM 684 C C . MET A 1 84 ? -0.416 14.325 6.815 1.00 93.62 84 MET A C 1
ATOM 686 O O . MET A 1 84 ? -0.358 14.509 5.601 1.00 93.62 84 MET A O 1
ATOM 690 N N . GLU A 1 85 ? 0.632 13.854 7.485 1.00 94.69 85 GLU A N 1
ATOM 691 C CA . GLU A 1 85 ? 1.874 13.468 6.812 1.00 94.69 85 GLU A CA 1
ATOM 692 C C . GLU A 1 85 ? 1.633 12.360 5.771 1.00 94.69 85 GLU A C 1
ATOM 694 O O . GLU A 1 85 ? 2.078 12.475 4.628 1.00 94.69 85 GLU A O 1
ATOM 699 N N . ILE A 1 86 ? 0.855 11.332 6.125 1.00 94.81 86 ILE A N 1
ATOM 700 C CA . ILE A 1 86 ? 0.465 10.250 5.210 1.00 94.81 86 ILE A CA 1
ATOM 701 C C . ILE A 1 86 ? -0.300 10.799 4.006 1.00 94.81 86 ILE A C 1
ATOM 703 O O . ILE A 1 86 ? 0.033 10.457 2.875 1.00 94.81 86 ILE A O 1
ATOM 707 N N . LYS A 1 87 ? -1.283 11.684 4.221 1.00 93.56 87 LYS A N 1
ATOM 708 C CA . LYS A 1 87 ? -2.028 12.340 3.132 1.00 93.56 87 LYS A CA 1
ATOM 709 C C . LYS A 1 87 ? -1.100 13.059 2.159 1.00 93.56 87 LYS A C 1
ATOM 711 O O . LYS A 1 87 ? -1.242 12.891 0.952 1.00 93.56 87 LYS A O 1
ATOM 716 N N . LYS A 1 88 ? -0.141 13.832 2.679 1.00 94.50 88 LYS A N 1
ATOM 717 C CA . LYS A 1 88 ? 0.861 14.518 1.857 1.00 94.50 88 LYS A CA 1
ATOM 718 C C . LYS A 1 88 ? 1.653 13.502 1.033 1.00 94.50 88 LYS A C 1
ATOM 720 O O . LYS A 1 88 ? 1.704 13.617 -0.183 1.00 94.50 88 LYS A O 1
ATOM 725 N N . LEU A 1 89 ? 2.238 12.498 1.680 1.00 93.56 89 LEU A N 1
ATOM 726 C CA . LEU A 1 89 ? 3.109 11.516 1.031 1.00 93.56 89 LEU A CA 1
ATOM 727 C C . LEU A 1 89 ? 2.384 10.640 -0.001 1.00 93.56 89 LEU A C 1
ATOM 729 O O . LEU A 1 89 ? 2.950 10.343 -1.052 1.00 93.56 89 LEU A O 1
ATOM 733 N N . LEU A 1 90 ? 1.128 10.275 0.265 1.00 93.00 90 LEU A N 1
ATOM 734 C CA . LEU A 1 90 ? 0.275 9.539 -0.669 1.00 93.00 90 LEU A CA 1
ATOM 735 C C . LEU A 1 90 ? 0.140 10.269 -2.008 1.00 93.00 90 LEU A C 1
ATOM 737 O O . LEU A 1 90 ? 0.304 9.641 -3.047 1.00 93.00 90 LEU A O 1
ATOM 741 N N . LEU A 1 91 ? -0.099 11.583 -1.985 1.00 90.75 91 LEU A N 1
ATOM 742 C CA . LEU A 1 91 ? -0.280 12.380 -3.203 1.00 90.75 91 LEU A CA 1
ATOM 743 C C . LEU A 1 91 ? 0.988 12.478 -4.062 1.00 90.75 91 LEU A C 1
ATOM 745 O O . LEU A 1 91 ? 0.884 12.660 -5.270 1.00 90.75 91 LEU A O 1
ATOM 749 N N . PHE A 1 92 ? 2.174 12.369 -3.458 1.00 88.69 92 PHE A N 1
ATOM 750 C CA . PHE A 1 92 ? 3.441 12.483 -4.187 1.00 88.69 92 PHE A CA 1
ATOM 751 C C . PHE A 1 92 ? 3.995 11.149 -4.675 1.00 88.69 92 PHE A C 1
ATOM 753 O O . PHE A 1 92 ? 4.705 11.116 -5.681 1.00 88.69 92 PHE A O 1
ATOM 760 N N . HIS A 1 93 ? 3.778 10.071 -3.921 1.00 91.31 93 HIS A N 1
ATOM 761 C CA . HIS A 1 93 ? 4.559 8.849 -4.108 1.00 91.31 93 HIS A CA 1
ATOM 762 C C . HIS A 1 93 ? 3.724 7.582 -4.245 1.00 91.31 93 HIS A C 1
ATOM 764 O O . HIS A 1 93 ? 4.235 6.620 -4.806 1.00 91.31 93 HIS A O 1
ATOM 770 N N . ALA A 1 94 ? 2.479 7.535 -3.766 1.00 90.75 94 ALA A N 1
ATOM 771 C CA . ALA A 1 94 ? 1.681 6.314 -3.857 1.00 90.75 94 ALA A CA 1
ATOM 772 C C . ALA A 1 94 ? 1.119 6.094 -5.266 1.00 90.75 94 ALA A C 1
ATOM 774 O O . ALA A 1 94 ? 1.004 7.027 -6.057 1.00 90.75 94 ALA A O 1
ATOM 775 N N . SER A 1 95 ? 0.756 4.851 -5.586 1.00 91.19 95 SER A N 1
ATOM 776 C CA . SER A 1 95 ? 0.054 4.567 -6.838 1.00 91.19 95 SER A CA 1
ATOM 777 C C . SER A 1 95 ? -1.406 5.018 -6.789 1.00 91.19 95 SER A C 1
ATOM 779 O O . SER A 1 95 ? -2.037 5.017 -5.727 1.00 91.19 95 SER A O 1
ATOM 781 N N . ASP A 1 96 ? -1.974 5.327 -7.956 1.00 91.56 96 ASP A N 1
ATOM 782 C CA . ASP A 1 96 ? -3.360 5.793 -8.096 1.00 91.56 96 ASP A CA 1
ATOM 783 C C . ASP A 1 96 ? -4.361 4.875 -7.392 1.00 91.56 96 ASP A C 1
ATOM 785 O O . ASP A 1 96 ? -5.294 5.331 -6.735 1.00 91.56 96 ASP A O 1
ATOM 789 N N . ARG A 1 97 ? -4.146 3.557 -7.466 1.00 92.00 97 ARG A N 1
ATOM 790 C CA . ARG A 1 97 ? -5.009 2.567 -6.810 1.00 92.00 97 ARG A CA 1
ATOM 791 C C . ARG A 1 97 ? -5.030 2.751 -5.295 1.00 92.00 97 ARG A C 1
ATOM 793 O O . ARG A 1 97 ? -6.102 2.713 -4.691 1.00 92.00 97 ARG A O 1
ATOM 800 N N . VAL A 1 98 ? -3.862 2.952 -4.685 1.00 93.31 98 VAL A N 1
ATOM 801 C CA . VAL A 1 98 ? -3.736 3.167 -3.237 1.00 93.31 98 VAL A CA 1
ATOM 802 C C . VAL A 1 98 ? -4.356 4.504 -2.846 1.00 93.31 98 VAL A C 1
ATOM 804 O O . VAL A 1 98 ? -5.100 4.555 -1.868 1.00 93.31 98 VAL A O 1
ATOM 807 N N . VAL A 1 99 ? -4.129 5.557 -3.636 1.00 93.62 99 VAL A N 1
ATOM 808 C CA . VAL A 1 99 ? -4.742 6.877 -3.418 1.00 93.62 99 VAL A CA 1
ATOM 809 C C . VAL A 1 99 ? -6.269 6.782 -3.455 1.00 93.62 99 VAL A C 1
ATOM 811 O O . VAL A 1 99 ? -6.929 7.229 -2.519 1.00 93.62 99 VAL A O 1
ATOM 814 N N . LEU A 1 100 ? -6.846 6.136 -4.470 1.00 94.06 100 LEU A N 1
ATOM 815 C CA . LEU A 1 100 ? -8.296 5.955 -4.599 1.00 94.06 100 LEU A CA 1
ATOM 816 C C . LEU A 1 100 ? -8.889 5.156 -3.429 1.00 94.06 100 LEU A C 1
ATOM 818 O O . LEU A 1 100 ? -9.925 5.536 -2.877 1.00 94.06 100 LEU A O 1
ATOM 822 N N . GLN A 1 101 ? -8.220 4.081 -3.003 1.00 93.31 101 GLN A N 1
ATOM 823 C CA . GLN A 1 101 ? -8.650 3.299 -1.842 1.00 93.31 101 GLN A CA 1
ATOM 824 C C . GLN A 1 101 ? -8.561 4.115 -0.542 1.00 93.31 101 GLN A C 1
ATOM 826 O O . GLN A 1 101 ? -9.434 3.997 0.320 1.00 93.31 101 GLN A O 1
ATOM 831 N N . PHE A 1 102 ? -7.547 4.970 -0.402 1.00 92.75 102 PHE A N 1
ATOM 832 C CA . PHE A 1 1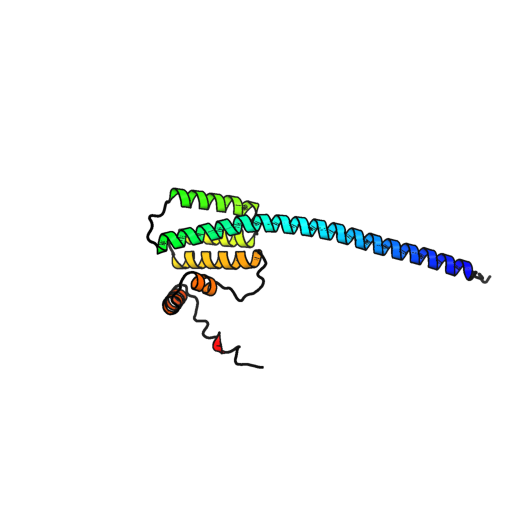02 ? -7.403 5.859 0.748 1.00 92.75 102 PHE A CA 1
ATOM 833 C C . PHE A 1 102 ? -8.442 6.991 0.752 1.00 92.75 102 PHE A C 1
ATOM 835 O O . PHE A 1 102 ? -8.960 7.349 1.810 1.00 92.75 102 PHE A O 1
ATOM 842 N N . ILE A 1 103 ? -8.807 7.540 -0.410 1.00 91.25 103 ILE A N 1
ATOM 843 C CA . ILE A 1 103 ? -9.915 8.501 -0.533 1.00 91.25 103 ILE A CA 1
ATOM 844 C C . ILE A 1 103 ? -11.214 7.850 -0.058 1.00 91.25 103 ILE A C 1
ATOM 846 O O . ILE A 1 103 ? -11.915 8.420 0.776 1.00 91.25 103 ILE A O 1
ATOM 850 N N . LYS A 1 104 ? -11.499 6.625 -0.515 1.00 89.62 104 LYS A N 1
ATOM 851 C CA . LYS A 1 104 ? -12.673 5.868 -0.067 1.00 89.62 104 LYS A CA 1
ATOM 852 C C . LYS A 1 104 ? -12.681 5.665 1.449 1.00 89.62 104 LYS A C 1
ATOM 854 O O . LYS A 1 104 ? -13.693 5.928 2.087 1.00 89.62 104 LYS A O 1
ATOM 859 N N . LEU A 1 105 ? -11.543 5.273 2.024 1.00 89.00 105 LEU A N 1
ATOM 860 C CA . LEU A 1 105 ? -11.382 5.150 3.473 1.00 89.00 105 LEU A CA 1
ATOM 861 C C . LEU A 1 105 ? -11.709 6.467 4.203 1.00 89.00 105 LEU A C 1
ATOM 863 O O . LEU A 1 105 ? -12.447 6.422 5.178 1.00 89.00 105 LEU A O 1
ATOM 867 N N . ASN A 1 106 ? -11.209 7.617 3.727 1.00 86.88 106 ASN A N 1
ATOM 868 C CA . ASN A 1 106 ? -11.491 8.931 4.332 1.00 86.88 106 ASN A CA 1
ATOM 869 C C . ASN A 1 106 ? -12.969 9.327 4.269 1.00 86.88 106 ASN A C 1
ATOM 871 O O . ASN A 1 106 ? -13.469 9.979 5.180 1.00 86.88 106 ASN A O 1
ATOM 875 N N . MET A 1 107 ? -13.649 8.996 3.174 1.00 84.38 107 MET A N 1
ATOM 876 C CA . MET A 1 107 ? -15.066 9.324 3.012 1.00 84.38 107 MET A CA 1
ATOM 877 C C . MET A 1 107 ? -15.950 8.414 3.873 1.00 84.38 107 MET A C 1
ATOM 879 O O . MET A 1 107 ? -16.967 8.861 4.402 1.00 84.38 107 MET A O 1
ATOM 883 N N . ASP A 1 108 ? -15.552 7.150 4.037 1.00 80.19 108 ASP A N 1
ATOM 884 C CA . ASP A 1 108 ? -16.292 6.165 4.825 1.00 80.19 108 ASP A CA 1
ATOM 885 C C . ASP A 1 108 ? -16.115 6.375 6.342 1.00 80.19 108 ASP A C 1
ATOM 887 O O . ASP A 1 108 ? -17.073 6.167 7.087 1.00 80.19 108 ASP A O 1
ATOM 891 N N . THR A 1 109 ? -14.961 6.868 6.817 1.00 73.00 109 THR A N 1
ATOM 892 C CA . THR A 1 109 ? -14.774 7.225 8.242 1.00 73.00 109 THR A CA 1
ATOM 893 C C . THR A 1 109 ? -15.727 8.319 8.717 1.00 73.00 109 THR A C 1
ATOM 895 O O . THR A 1 109 ? -16.099 8.331 9.887 1.00 73.00 109 THR A O 1
ATOM 898 N N . GLY A 1 110 ? -16.192 9.199 7.825 1.00 67.00 110 GLY A N 1
ATOM 899 C CA . GLY A 1 110 ? -17.200 10.213 8.149 1.00 67.00 110 GLY A CA 1
ATOM 900 C C . GLY A 1 110 ? -18.598 9.652 8.447 1.00 67.00 110 GLY A C 1
ATOM 901 O O . GLY A 1 110 ? -19.454 10.386 8.931 1.00 67.00 110 GLY A O 1
ATOM 902 N N . ARG A 1 111 ? -18.848 8.363 8.172 1.00 70.44 111 ARG A N 1
ATOM 903 C CA . ARG A 1 111 ? -20.165 7.719 8.326 1.00 70.44 111 ARG A CA 1
ATOM 904 C C . ARG A 1 111 ? -20.378 7.044 9.687 1.00 70.44 111 ARG A C 1
ATOM 906 O O . ARG A 1 111 ? -21.429 6.448 9.888 1.00 70.44 111 ARG A O 1
ATOM 913 N N . ASN A 1 112 ? -19.409 7.122 10.606 1.00 70.50 112 ASN A N 1
ATOM 914 C CA . ASN A 1 112 ? -19.435 6.477 11.932 1.00 70.50 112 ASN A CA 1
ATOM 915 C C . ASN A 1 112 ? -19.665 4.949 11.918 1.00 70.50 112 ASN A C 1
ATOM 917 O O . ASN A 1 112 ? -20.059 4.370 12.927 1.00 70.50 112 ASN A O 1
ATOM 921 N N . ASP A 1 113 ? -19.377 4.275 10.801 1.00 81.25 113 ASP A N 1
ATOM 922 C CA . ASP A 1 113 ? -19.393 2.813 10.709 1.00 81.25 113 ASP A CA 1
ATOM 923 C C . ASP A 1 113 ? -17.974 2.268 10.945 1.00 81.25 113 ASP A C 1
ATOM 925 O O . ASP A 1 113 ? -17.100 2.295 10.066 1.00 81.25 113 ASP A O 1
ATOM 929 N N . SER A 1 114 ? -17.731 1.797 12.169 1.00 78.00 114 SER A N 1
ATOM 930 C CA . SER A 1 114 ? -16.435 1.266 12.603 1.00 78.00 114 SER A CA 1
ATOM 931 C C . SER A 1 114 ? -16.058 -0.035 11.884 1.00 78.00 114 SER A C 1
ATOM 933 O O . SER A 1 114 ? -14.883 -0.244 11.574 1.00 78.00 114 SER A O 1
ATOM 935 N N . ILE A 1 115 ? -17.041 -0.875 11.548 1.00 80.88 115 ILE A N 1
ATOM 936 C CA . ILE A 1 115 ? -16.851 -2.152 10.848 1.00 80.88 115 ILE A CA 1
ATOM 937 C C . ILE A 1 115 ? -16.425 -1.889 9.401 1.00 80.88 115 ILE A C 1
ATOM 939 O O . ILE A 1 115 ? -15.437 -2.452 8.916 1.00 80.88 115 ILE A O 1
ATOM 943 N N . LEU A 1 116 ? -17.131 -0.991 8.710 1.00 82.38 116 LEU A N 1
ATOM 944 C CA . LEU A 1 116 ? -16.786 -0.568 7.355 1.00 82.38 116 LEU A CA 1
ATOM 945 C C . LEU A 1 116 ? -15.396 0.068 7.303 1.00 82.38 116 LEU A C 1
ATOM 947 O O . LEU A 1 116 ? -14.602 -0.251 6.413 1.00 82.38 116 LEU A O 1
ATOM 951 N N . THR A 1 117 ? -15.099 0.933 8.272 1.00 83.69 117 THR A N 1
ATOM 952 C CA . THR A 1 117 ? -13.801 1.599 8.409 1.00 83.69 117 THR A CA 1
ATOM 953 C C . THR A 1 117 ? -12.673 0.578 8.551 1.00 83.69 117 THR A C 1
ATOM 955 O O . THR A 1 117 ? -11.713 0.606 7.778 1.00 83.69 117 THR A O 1
ATOM 958 N N . LEU A 1 118 ? -12.811 -0.378 9.474 1.00 83.75 118 LEU A N 1
ATOM 959 C CA . LEU A 1 118 ? -11.817 -1.428 9.701 1.00 83.75 118 LEU A CA 1
ATOM 960 C C . LEU A 1 118 ? -11.605 -2.298 8.454 1.00 83.75 118 LEU A C 1
ATOM 962 O O . LEU A 1 118 ? -10.472 -2.557 8.044 1.00 83.75 118 LEU A O 1
ATOM 966 N N . ARG A 1 119 ? -12.691 -2.684 7.778 1.00 85.44 119 ARG A N 1
ATOM 967 C CA . ARG A 1 119 ? -12.617 -3.413 6.506 1.00 85.44 119 ARG A CA 1
ATOM 968 C C . ARG A 1 119 ? -11.866 -2.631 5.429 1.00 85.44 119 ARG A C 1
ATOM 970 O O . ARG A 1 119 ? -11.090 -3.215 4.673 1.00 85.44 119 ARG A O 1
ATOM 977 N N . ASN A 1 120 ? -12.085 -1.323 5.331 1.00 88.12 120 ASN A N 1
ATOM 978 C CA . ASN A 1 120 ? -11.384 -0.487 4.359 1.00 88.12 120 ASN A CA 1
ATOM 979 C C . ASN A 1 120 ? -9.888 -0.346 4.674 1.00 88.12 120 ASN A C 1
ATOM 981 O O . ASN A 1 120 ? -9.093 -0.303 3.732 1.00 88.12 120 ASN A O 1
ATOM 985 N N . TYR A 1 121 ? -9.498 -0.350 5.954 1.00 89.56 121 TYR A N 1
ATOM 986 C CA . TYR A 1 121 ? -8.091 -0.440 6.354 1.00 89.56 121 TYR A CA 1
ATOM 987 C C . TYR A 1 121 ? -7.453 -1.758 5.897 1.00 89.56 121 TYR A C 1
ATOM 989 O O . TYR A 1 121 ? -6.384 -1.737 5.287 1.00 89.56 121 TYR A O 1
ATOM 997 N N . PHE A 1 122 ? -8.119 -2.900 6.096 1.00 89.44 122 PHE A N 1
ATOM 998 C CA . PHE A 1 122 ? -7.588 -4.192 5.636 1.00 89.44 122 PHE A CA 1
ATOM 999 C C . PHE A 1 122 ? -7.474 -4.263 4.111 1.00 89.44 122 PHE A C 1
ATOM 1001 O O . PHE A 1 122 ? -6.461 -4.726 3.587 1.00 89.44 122 PHE A O 1
ATOM 1008 N N . LYS A 1 123 ? -8.459 -3.724 3.384 1.00 90.44 123 LYS A N 1
ATOM 1009 C CA . LYS A 1 123 ? -8.395 -3.591 1.920 1.00 90.44 123 LYS A CA 1
ATOM 1010 C C . LYS A 1 123 ? -7.207 -2.755 1.464 1.00 90.44 123 LYS A C 1
ATOM 1012 O O . LYS A 1 123 ? -6.520 -3.140 0.519 1.00 90.44 123 LYS A O 1
ATOM 1017 N N . LEU A 1 124 ? -6.950 -1.633 2.137 1.00 92.88 124 LEU A N 1
ATOM 1018 C CA . LEU A 1 124 ? -5.801 -0.778 1.855 1.00 92.88 124 LEU A CA 1
ATOM 1019 C C . LEU A 1 124 ? -4.481 -1.533 2.069 1.00 92.88 124 LEU A C 1
ATOM 1021 O O . LEU A 1 124 ? -3.615 -1.499 1.199 1.00 92.88 124 LEU A O 1
ATOM 1025 N N . MET A 1 125 ? -4.351 -2.275 3.172 1.00 91.12 125 MET A N 1
ATOM 1026 C CA . MET A 1 125 ? -3.168 -3.097 3.453 1.00 91.12 125 MET A CA 1
ATOM 1027 C C . MET A 1 125 ? -2.934 -4.166 2.378 1.00 91.12 125 MET A C 1
ATOM 1029 O O . MET A 1 125 ? -1.823 -4.281 1.855 1.00 91.12 125 MET A O 1
ATOM 1033 N N . VAL A 1 126 ? -3.974 -4.918 2.003 1.00 91.25 126 VAL A N 1
ATOM 1034 C CA . VAL A 1 126 ? -3.894 -5.940 0.945 1.00 91.25 126 VAL A CA 1
ATOM 1035 C C . VAL A 1 126 ? -3.496 -5.314 -0.392 1.00 91.25 126 VAL A C 1
ATOM 1037 O O . VAL A 1 126 ? -2.656 -5.866 -1.102 1.00 91.25 126 VAL A O 1
ATOM 1040 N N . LEU A 1 127 ? -4.063 -4.156 -0.733 1.00 91.75 127 LEU A N 1
ATOM 1041 C CA . LEU A 1 127 ? -3.732 -3.447 -1.964 1.00 91.75 127 LEU A CA 1
ATOM 1042 C C . LEU A 1 127 ? -2.263 -3.017 -1.986 1.00 91.75 127 LEU A C 1
ATOM 1044 O O . LEU A 1 127 ? -1.564 -3.309 -2.950 1.00 91.75 127 LEU A O 1
ATOM 1048 N N . ILE A 1 128 ? -1.775 -2.419 -0.900 1.00 92.56 128 ILE A N 1
ATOM 1049 C CA . ILE A 1 128 ? -0.367 -2.036 -0.760 1.00 92.56 128 ILE A CA 1
ATOM 1050 C C . ILE A 1 128 ? 0.561 -3.246 -0.958 1.00 92.56 128 ILE A C 1
ATOM 1052 O O . ILE A 1 128 ? 1.553 -3.134 -1.674 1.00 92.56 128 ILE A O 1
ATOM 1056 N N . ARG A 1 129 ? 0.223 -4.428 -0.413 1.00 90.06 129 ARG A N 1
ATOM 1057 C CA . ARG A 1 129 ? 1.019 -5.657 -0.630 1.00 90.06 129 ARG A CA 1
ATOM 1058 C C . ARG A 1 129 ? 1.132 -6.022 -2.109 1.00 90.06 129 ARG A C 1
ATOM 1060 O O . ARG A 1 129 ? 2.196 -6.446 -2.557 1.00 90.06 129 ARG A O 1
ATOM 1067 N N . LYS A 1 130 ? 0.050 -5.861 -2.871 1.00 88.50 130 LYS A N 1
ATOM 1068 C CA . LYS A 1 130 ? 0.062 -6.123 -4.316 1.00 88.50 130 LYS A CA 1
ATOM 1069 C C . LYS A 1 130 ? 0.969 -5.134 -5.047 1.00 88.50 130 LYS A C 1
ATOM 1071 O O . LYS A 1 130 ? 1.738 -5.550 -5.911 1.00 88.50 130 LYS A O 1
ATOM 1076 N N . GLU A 1 131 ? 0.925 -3.862 -4.661 1.00 87.56 131 GLU A N 1
ATOM 1077 C CA . GLU A 1 131 ? 1.713 -2.792 -5.285 1.00 87.56 131 GLU A CA 1
ATOM 1078 C C . GLU A 1 131 ? 3.222 -2.937 -5.032 1.00 87.56 131 GLU A C 1
ATOM 1080 O O . GLU A 1 131 ? 4.014 -2.722 -5.946 1.00 87.56 131 GLU A O 1
ATOM 1085 N N . ILE A 1 132 ? 3.640 -3.404 -3.849 1.00 85.25 132 ILE A N 1
ATOM 1086 C CA . ILE A 1 132 ? 5.065 -3.676 -3.552 1.00 85.25 132 ILE A CA 1
ATOM 1087 C C . ILE A 1 132 ? 5.604 -4.961 -4.204 1.00 85.25 132 ILE A C 1
ATOM 1089 O O . ILE A 1 132 ? 6.791 -5.259 -4.096 1.00 85.25 132 ILE A O 1
ATOM 1093 N N . GLY A 1 133 ? 4.765 -5.717 -4.920 1.00 80.88 133 GLY A N 1
ATOM 1094 C CA . GLY A 1 133 ? 5.197 -6.850 -5.743 1.00 80.88 133 GLY A CA 1
ATOM 1095 C C . GLY A 1 133 ? 4.745 -8.227 -5.261 1.00 80.88 133 GLY A C 1
ATOM 1096 O O . GLY A 1 133 ? 5.068 -9.222 -5.917 1.00 80.88 133 GLY A O 1
ATOM 1097 N N . TYR A 1 134 ? 3.951 -8.327 -4.188 1.00 82.31 134 TYR A N 1
ATOM 1098 C CA . TYR A 1 134 ? 3.338 -9.600 -3.800 1.00 82.31 134 TYR A CA 1
ATOM 1099 C C . TYR A 1 134 ? 2.145 -9.911 -4.711 1.00 82.31 134 TYR A C 1
ATOM 1101 O O . TYR A 1 134 ? 1.000 -9.572 -4.424 1.00 82.31 134 TYR A O 1
ATOM 1109 N N . LYS A 1 135 ? 2.421 -10.593 -5.828 1.00 70.00 135 LYS A N 1
ATOM 1110 C CA . LYS A 1 135 ? 1.424 -10.971 -6.850 1.00 70.00 135 LYS A CA 1
ATOM 1111 C C . LYS A 1 135 ? 0.478 -12.106 -6.430 1.00 70.00 135 LYS A C 1
ATOM 1113 O O . LYS A 1 135 ? -0.449 -12.426 -7.165 1.00 70.00 135 LYS A O 1
ATOM 1118 N N . GLY A 1 136 ? 0.720 -12.749 -5.288 1.00 64.19 136 GLY A N 1
ATOM 1119 C CA . GLY A 1 136 ? -0.077 -13.883 -4.822 1.00 64.19 136 GLY A CA 1
ATOM 1120 C C . GLY A 1 136 ? -1.382 -13.453 -4.149 1.00 64.19 136 GLY A C 1
ATOM 1121 O O . GLY A 1 136 ? -1.364 -12.676 -3.200 1.00 64.19 136 GLY A O 1
ATOM 1122 N N . GLU A 1 137 ? -2.506 -14.036 -4.565 1.00 65.50 137 GLU A N 1
ATOM 1123 C CA . GLU A 1 137 ? -3.843 -13.779 -3.992 1.00 65.50 137 GLU A CA 1
ATOM 1124 C C . GLU A 1 137 ? -4.092 -14.461 -2.635 1.00 65.50 137 GLU A C 1
ATOM 1126 O O . GLU A 1 137 ? -5.193 -14.407 -2.093 1.00 65.50 137 GLU A O 1
ATOM 1131 N N . LYS A 1 138 ? -3.078 -15.124 -2.068 1.00 79.56 138 LYS A N 1
ATOM 1132 C CA . LYS A 1 138 ? -3.233 -15.914 -0.838 1.00 79.56 138 LYS A CA 1
ATOM 1133 C C . LYS A 1 138 ? -3.473 -15.050 0.400 1.00 79.56 138 LYS A C 1
ATOM 1135 O O . LYS A 1 138 ? -4.143 -15.505 1.319 1.00 79.56 138 LYS A O 1
ATOM 1140 N N . VAL A 1 139 ? -2.913 -13.838 0.428 1.00 82.81 139 VAL A N 1
ATOM 1141 C CA . VAL A 1 139 ? -3.070 -12.911 1.556 1.00 82.81 139 VAL A CA 1
ATOM 1142 C C . VAL A 1 139 ? -4.235 -11.975 1.266 1.00 82.81 139 VAL A C 1
ATOM 1144 O O . VAL A 1 139 ? -4.163 -11.150 0.356 1.00 82.81 139 VAL A O 1
ATOM 1147 N N . ASN A 1 140 ? -5.298 -12.112 2.052 1.00 86.31 140 ASN A N 1
ATOM 1148 C CA . ASN A 1 140 ? -6.523 -11.318 1.959 1.00 86.31 140 ASN A CA 1
ATOM 1149 C C . ASN A 1 140 ? -6.827 -10.621 3.296 1.00 86.31 140 ASN A C 1
ATOM 1151 O O . ASN A 1 140 ? -6.041 -10.700 4.241 1.00 86.31 140 ASN A O 1
ATOM 1155 N N . GLU A 1 141 ? -7.962 -9.932 3.394 1.00 86.19 141 GLU A N 1
ATOM 1156 C CA . GLU A 1 141 ? -8.350 -9.199 4.602 1.00 86.19 141 GLU A CA 1
ATOM 1157 C C . GLU A 1 141 ? -8.470 -10.113 5.831 1.00 86.19 141 GLU A C 1
ATOM 1159 O O . GLU A 1 141 ? -8.083 -9.713 6.928 1.00 86.19 141 GLU A O 1
ATOM 1164 N N . LYS A 1 142 ? -8.929 -11.362 5.653 1.00 83.69 142 LYS A N 1
ATOM 1165 C CA . LYS A 1 142 ? -8.963 -12.369 6.725 1.00 83.69 142 LYS A CA 1
ATOM 1166 C C . LYS A 1 142 ? -7.552 -12.743 7.178 1.00 83.69 142 LYS A C 1
ATOM 1168 O O . LYS A 1 142 ? -7.323 -12.857 8.375 1.00 83.69 142 LYS A O 1
ATOM 1173 N N . SER A 1 143 ? -6.602 -12.894 6.256 1.00 85.88 143 SER A N 1
ATOM 1174 C CA . SER A 1 143 ? -5.197 -13.143 6.606 1.00 85.88 143 SER A CA 1
ATOM 1175 C C . SER A 1 143 ? -4.603 -12.002 7.434 1.00 85.88 143 SER A C 1
ATOM 1177 O O . SER A 1 143 ? -3.865 -12.259 8.376 1.00 85.88 143 SER A O 1
ATOM 1179 N N . ILE A 1 144 ? -4.935 -10.748 7.107 1.00 86.69 144 ILE A N 1
ATOM 1180 C CA . ILE A 1 144 ? -4.510 -9.586 7.902 1.00 86.69 144 ILE A CA 1
ATOM 1181 C C . ILE A 1 144 ? -5.128 -9.637 9.303 1.00 86.69 144 ILE A C 1
ATOM 1183 O O . ILE A 1 144 ? -4.422 -9.456 10.289 1.00 86.69 144 ILE A O 1
ATOM 1187 N N . LEU A 1 145 ? -6.422 -9.947 9.408 1.00 83.44 145 LEU A N 1
ATOM 1188 C CA . LEU A 1 145 ? -7.096 -10.085 10.699 1.00 83.44 145 LEU A CA 1
ATOM 1189 C C . LEU A 1 145 ? -6.478 -11.190 11.570 1.00 83.44 145 LEU A C 1
ATOM 1191 O O . LEU A 1 145 ? -6.306 -10.993 12.766 1.00 83.44 145 LEU A O 1
ATOM 1195 N N . GLN A 1 146 ? -6.087 -12.317 10.973 1.00 84.56 146 GLN A N 1
ATOM 1196 C CA . GLN A 1 146 ? -5.413 -13.422 11.668 1.00 84.56 146 GLN A CA 1
ATOM 1197 C C . GLN A 1 146 ? -4.022 -13.055 12.203 1.00 84.56 146 GLN A C 1
ATOM 1199 O O . GLN A 1 146 ? -3.543 -13.699 13.128 1.00 84.56 146 GLN A O 1
ATOM 1204 N N . ILE A 1 147 ? -3.367 -12.036 11.639 1.00 84.06 147 ILE A N 1
ATOM 1205 C CA . ILE A 1 147 ? -2.120 -11.492 12.200 1.00 84.06 147 ILE A CA 1
ATOM 1206 C C . ILE A 1 147 ? -2.418 -10.653 13.450 1.00 84.06 147 ILE A C 1
ATOM 1208 O O . ILE A 1 147 ? -1.610 -10.613 14.372 1.00 84.06 147 ILE A O 1
ATOM 1212 N N . LEU A 1 148 ? -3.571 -9.982 13.481 1.00 79.06 148 LEU A N 1
ATOM 1213 C CA . LEU A 1 148 ? -3.973 -9.098 14.576 1.00 79.06 148 LEU A CA 1
ATOM 1214 C C . LEU A 1 148 ? -4.607 -9.856 15.750 1.00 79.06 148 LEU A C 1
ATOM 1216 O O . LEU A 1 148 ? -4.444 -9.444 16.895 1.00 79.06 148 LEU A O 1
ATOM 1220 N N . ILE A 1 149 ? -5.329 -10.946 15.476 1.00 78.62 149 ILE A N 1
ATOM 1221 C CA . ILE A 1 149 ? -6.050 -11.740 16.477 1.00 78.62 149 ILE A CA 1
ATOM 1222 C C . ILE A 1 149 ? -5.377 -13.105 16.628 1.00 78.62 149 ILE A C 1
ATOM 1224 O O . ILE A 1 149 ? -5.424 -13.935 15.722 1.00 78.62 149 ILE A O 1
ATOM 1228 N N . ALA A 1 150 ? -4.803 -13.363 17.805 1.00 71.25 150 ALA A N 1
ATOM 1229 C CA . ALA A 1 150 ? -4.139 -14.632 18.108 1.00 71.25 150 ALA A CA 1
ATOM 1230 C C . ALA A 1 150 ? -5.123 -15.806 18.297 1.00 71.25 150 ALA A C 1
ATOM 1232 O O . ALA A 1 150 ? -4.759 -16.961 18.075 1.00 71.25 150 ALA A O 1
ATOM 1233 N N . ASN A 1 151 ? -6.371 -15.531 18.698 1.00 79.62 151 ASN A N 1
ATOM 1234 C CA . ASN A 1 151 ? -7.396 -16.549 18.920 1.00 79.62 151 ASN A CA 1
ATOM 1235 C C . ASN A 1 151 ? -8.236 -16.804 17.651 1.00 79.62 151 ASN A C 1
ATOM 1237 O O . ASN A 1 151 ? -8.879 -15.908 17.103 1.00 79.62 151 ASN A O 1
ATOM 1241 N N . LYS A 1 152 ? -8.272 -18.064 17.202 1.00 77.25 152 LYS A N 1
ATOM 1242 C CA . LYS A 1 152 ? -9.005 -18.485 16.001 1.00 77.25 152 LYS A CA 1
ATOM 1243 C C . LYS A 1 152 ? -10.521 -18.269 16.103 1.00 77.25 152 LYS A C 1
ATOM 1245 O O . LYS A 1 152 ? -11.122 -17.820 15.131 1.00 77.25 152 LYS A O 1
ATOM 1250 N N . GLU A 1 153 ? -11.126 -18.577 17.246 1.00 78.94 153 GLU A N 1
ATOM 1251 C CA . GLU A 1 153 ? -12.574 -18.459 17.461 1.00 78.94 153 GLU A CA 1
ATOM 1252 C C . GLU A 1 153 ? -13.012 -16.989 17.454 1.00 78.94 153 GLU A C 1
ATOM 1254 O O . GLU A 1 153 ? -13.968 -16.606 16.779 1.00 78.94 153 GLU A O 1
ATOM 1259 N N . GLU A 1 154 ? -12.237 -16.134 18.121 1.00 76.69 154 GLU A N 1
ATOM 1260 C CA . GLU A 1 154 ? -12.435 -14.686 18.109 1.00 76.69 154 GLU A CA 1
ATOM 1261 C C . GLU A 1 154 ? -12.294 -14.117 16.689 1.00 76.69 154 GLU A C 1
ATOM 1263 O O . GLU A 1 154 ? -13.142 -13.350 16.229 1.00 76.69 154 GLU A O 1
ATOM 1268 N N . CYS A 1 155 ? -11.279 -14.561 15.942 1.00 77.50 155 CYS A N 1
ATOM 1269 C CA . CYS A 1 155 ? -11.082 -14.157 14.555 1.00 77.50 155 CYS A CA 1
ATOM 1270 C C . CYS A 1 155 ? -12.266 -14.551 13.653 1.00 77.50 155 CYS A C 1
ATOM 1272 O O . CYS A 1 155 ? -12.647 -13.772 12.775 1.00 77.50 155 CYS A O 1
ATOM 1274 N N . GLU A 1 156 ? -12.847 -15.740 13.831 1.00 80.88 156 GLU A N 1
ATOM 1275 C CA . GLU A 1 156 ? -14.020 -16.190 13.068 1.00 80.88 156 GLU A CA 1
ATOM 1276 C C . GLU A 1 156 ? -15.268 -15.364 13.407 1.00 80.88 156 GLU A C 1
ATOM 1278 O O . GLU A 1 156 ? -15.991 -14.942 12.499 1.00 80.88 156 GLU A O 1
ATOM 1283 N N . ASN A 1 157 ? -15.474 -15.040 14.684 1.00 80.50 157 ASN A N 1
ATOM 1284 C CA . ASN A 1 157 ? -16.563 -14.166 15.120 1.00 80.50 157 ASN A CA 1
ATOM 1285 C C . ASN A 1 157 ? -16.435 -12.753 14.525 1.00 80.50 157 ASN A C 1
ATOM 1287 O O . ASN A 1 157 ? -17.404 -12.229 13.969 1.00 80.50 157 ASN A O 1
ATOM 1291 N N . PHE A 1 158 ? -15.233 -12.169 14.536 1.00 77.81 158 PHE A N 1
ATOM 1292 C CA . PHE A 1 158 ? -14.977 -10.880 13.885 1.00 77.81 158 PHE A CA 1
ATOM 1293 C C . PHE A 1 158 ? -15.135 -10.943 12.362 1.00 77.81 158 PHE A C 1
ATOM 1295 O O . PHE A 1 158 ? -15.666 -10.007 11.764 1.00 77.81 158 PHE A O 1
ATOM 1302 N N . CYS A 1 159 ? -14.734 -12.040 11.710 1.00 77.94 159 CYS A N 1
ATOM 1303 C CA . CYS A 1 159 ? -14.950 -12.210 10.269 1.00 77.94 159 CYS A CA 1
ATOM 1304 C C . CYS A 1 159 ? -16.437 -12.135 9.905 1.00 77.94 159 CYS A C 1
ATOM 1306 O O . CYS A 1 159 ? -16.799 -11.429 8.960 1.00 77.94 159 CYS A O 1
ATOM 1308 N N . LYS A 1 160 ? -17.292 -12.814 10.681 1.00 80.50 160 LYS A N 1
ATOM 1309 C CA . LYS A 1 160 ? -18.749 -12.793 10.491 1.00 80.50 160 LYS A CA 1
ATOM 1310 C C . LYS A 1 160 ? -19.311 -11.381 10.649 1.00 80.50 160 LYS A C 1
ATOM 1312 O O . LYS A 1 160 ? -20.075 -10.938 9.794 1.00 80.50 160 LYS A O 1
ATOM 1317 N N . GLN A 1 161 ? -18.878 -10.648 11.677 1.00 78.38 161 GLN A N 1
ATOM 1318 C CA . GLN A 1 161 ? -19.287 -9.255 11.906 1.00 78.38 161 GLN A CA 1
ATOM 1319 C C . GLN A 1 161 ? -18.841 -8.309 10.780 1.00 78.38 161 GLN A C 1
ATOM 1321 O O . GLN A 1 161 ? -19.593 -7.425 10.380 1.00 78.38 161 GLN A O 1
ATOM 1326 N N . LEU A 1 162 ? -17.651 -8.524 10.210 1.00 74.69 162 LEU A N 1
ATOM 1327 C CA . LEU A 1 162 ? -17.127 -7.742 9.081 1.00 74.69 162 LEU A CA 1
ATOM 1328 C C . LEU A 1 162 ? -17.812 -8.069 7.739 1.00 74.69 162 LEU A C 1
ATOM 1330 O O . LEU A 1 162 ? -17.498 -7.462 6.706 1.00 74.69 162 LEU A O 1
ATOM 1334 N N . GLY A 1 163 ? -18.755 -9.017 7.740 1.00 74.06 163 GLY A N 1
ATOM 1335 C CA . GLY A 1 163 ? -19.448 -9.484 6.546 1.00 74.06 163 GLY A CA 1
ATOM 1336 C C . GLY A 1 163 ? -18.548 -10.298 5.616 1.00 74.06 163 GLY A C 1
ATOM 1337 O O . GLY A 1 163 ? -18.881 -10.481 4.443 1.00 74.06 163 GLY A O 1
ATOM 1338 N N . TYR A 1 164 ? -17.406 -10.787 6.110 1.00 70.12 164 TYR A N 1
ATOM 1339 C CA . TYR A 1 164 ? -16.624 -11.790 5.404 1.00 70.12 164 TYR A CA 1
ATOM 1340 C C . TYR A 1 164 ? -17.369 -13.112 5.558 1.00 70.12 164 TYR A C 1
ATOM 1342 O O . TYR A 1 164 ? -17.253 -13.780 6.582 1.00 70.12 164 TYR A O 1
ATOM 1350 N N . LYS A 1 165 ? -18.194 -13.461 4.562 1.00 52.53 165 LYS A N 1
ATOM 1351 C CA . LYS A 1 165 ? -18.870 -14.763 4.536 1.00 52.53 165 LYS A CA 1
ATOM 1352 C C . LYS A 1 165 ? -17.840 -15.861 4.774 1.00 52.53 165 LYS A C 1
ATOM 1354 O O . LYS A 1 165 ? -16.754 -15.819 4.189 1.00 52.53 165 LYS A O 1
ATOM 1359 N N . ASP A 1 166 ? -18.205 -16.835 5.604 1.00 46.12 166 ASP A N 1
ATOM 1360 C CA . ASP A 1 166 ? -17.440 -18.057 5.784 1.00 46.12 166 ASP A CA 1
ATOM 1361 C C . ASP A 1 166 ? -17.116 -18.634 4.404 1.00 46.12 166 ASP A C 1
ATOM 1363 O O . ASP A 1 166 ? -17.964 -19.201 3.715 1.00 46.12 166 ASP A O 1
ATOM 1367 N N . SER A 1 167 ? -15.861 -18.488 3.982 1.00 40.88 167 SER A N 1
ATOM 1368 C CA . SER A 1 167 ? -15.277 -19.334 2.952 1.00 40.88 167 SER A CA 1
ATOM 1369 C C . SER A 1 167 ? -15.134 -20.731 3.558 1.00 40.88 167 SER A C 1
ATOM 1371 O O . SER A 1 167 ? -14.033 -21.214 3.821 1.00 40.88 167 SER A O 1
ATOM 1373 N N . PHE A 1 168 ? -16.268 -21.401 3.746 1.00 38.28 168 PHE A N 1
ATOM 1374 C CA . PHE A 1 168 ? -16.361 -22.834 4.000 1.00 38.28 168 PHE A CA 1
ATOM 1375 C C . PHE A 1 168 ? -15.808 -23.650 2.807 1.00 38.28 168 PHE A C 1
ATOM 1377 O O . PHE A 1 168 ? -15.671 -24.866 2.876 1.00 38.28 168 PHE A O 1
ATOM 1384 N N . LEU A 1 169 ? -15.396 -22.982 1.721 1.00 37.66 169 LEU A N 1
ATOM 1385 C CA . LEU A 1 169 ? -14.757 -23.566 0.543 1.00 37.66 169 LEU A CA 1
ATOM 1386 C C . LEU A 1 169 ? -13.234 -23.371 0.496 1.00 37.66 169 LEU A C 1
ATOM 1388 O O . LEU A 1 169 ? -12.649 -23.316 -0.580 1.00 37.66 169 LEU A O 1
ATOM 1392 N N . TYR A 1 170 ? -12.568 -23.371 1.655 1.00 37.81 170 TYR A N 1
ATOM 1393 C CA . TYR A 1 170 ? -11.188 -23.876 1.704 1.00 37.81 170 TYR A CA 1
ATOM 1394 C C . TYR A 1 170 ? -11.138 -25.421 1.790 1.00 37.81 170 TYR A C 1
ATOM 1396 O O . TYR A 1 170 ? -10.053 -25.992 1.789 1.00 37.81 170 TYR A O 1
ATOM 1404 N N . SER A 1 171 ? -12.286 -26.124 1.825 1.00 35.03 171 SER A N 1
ATOM 1405 C CA . SER A 1 171 ? -12.332 -27.591 1.990 1.00 35.03 171 SER A CA 1
ATOM 1406 C C . SER A 1 171 ? -12.493 -28.421 0.701 1.00 35.03 171 SER A C 1
ATOM 1408 O O . SER A 1 171 ? -12.274 -29.628 0.758 1.00 35.03 171 SER A O 1
ATOM 1410 N N . ILE A 1 172 ? -12.797 -27.830 -0.470 1.00 33.31 172 ILE A N 1
ATOM 1411 C CA . ILE A 1 172 ? -13.079 -28.618 -1.701 1.00 33.31 172 ILE A CA 1
ATOM 1412 C C . ILE A 1 172 ? -11.978 -28.547 -2.779 1.00 33.31 172 ILE A C 1
ATOM 1414 O O . ILE A 1 172 ? -11.973 -29.364 -3.693 1.00 33.31 172 ILE A O 1
ATOM 1418 N N . ARG A 1 173 ? -10.952 -27.692 -2.658 1.00 31.50 173 ARG A N 1
ATOM 1419 C CA . ARG A 1 173 ? -9.810 -27.701 -3.607 1.00 31.50 173 ARG A CA 1
ATOM 1420 C C . ARG A 1 173 ? -8.478 -28.174 -3.021 1.00 31.50 173 ARG A C 1
ATOM 1422 O O . ARG A 1 173 ? -7.430 -27.808 -3.525 1.00 31.50 173 ARG A O 1
ATOM 1429 N N . ASN A 1 174 ? -8.547 -29.001 -1.979 1.00 41.12 174 ASN A N 1
ATOM 1430 C CA . ASN A 1 174 ? -7.505 -29.978 -1.624 1.00 41.12 174 ASN A CA 1
ATOM 1431 C C . ASN A 1 174 ? -8.030 -31.426 -1.773 1.00 41.12 174 ASN A C 1
ATOM 1433 O O . ASN A 1 174 ? -7.419 -32.365 -1.274 1.00 41.12 174 ASN A O 1
ATOM 1437 N N . LYS A 1 175 ? -9.185 -31.616 -2.435 1.00 38.56 175 LYS A N 1
ATOM 1438 C CA . LYS A 1 175 ? -9.834 -32.928 -2.619 1.00 38.56 175 LYS A CA 1
ATOM 1439 C C . LYS A 1 175 ? -10.347 -33.209 -4.034 1.00 38.56 175 LYS A C 1
ATOM 1441 O O . LYS A 1 175 ? -10.985 -34.233 -4.246 1.00 38.56 175 LYS A O 1
ATOM 1446 N N . ILE A 1 176 ? -10.049 -32.347 -5.004 1.00 37.28 176 ILE A N 1
ATOM 1447 C CA . ILE A 1 176 ? -10.367 -32.584 -6.414 1.00 37.28 176 ILE A CA 1
ATOM 1448 C C . ILE A 1 176 ? -9.045 -32.519 -7.190 1.00 37.28 176 ILE A C 1
ATOM 1450 O O . ILE A 1 176 ? -8.620 -31.452 -7.620 1.00 37.28 176 ILE A O 1
ATOM 1454 N N . PHE A 1 177 ? -8.437 -33.705 -7.287 1.00 34.69 177 PHE A N 1
ATOM 1455 C CA . PHE A 1 177 ? -7.296 -34.129 -8.111 1.00 34.69 177 PHE A CA 1
ATOM 1456 C C . PHE A 1 177 ? -5.872 -33.795 -7.627 1.00 34.69 177 PHE A C 1
ATOM 1458 O O . PHE A 1 177 ? -5.452 -32.642 -7.593 1.00 34.69 177 PHE A O 1
ATOM 1465 N N . TYR A 1 178 ? -5.203 -34.878 -7.196 1.00 45.88 178 TYR A N 1
ATOM 1466 C CA . TYR A 1 178 ? -3.855 -35.330 -7.576 1.00 45.88 178 TYR A CA 1
ATOM 1467 C C . TYR A 1 178 ? -3.009 -34.385 -8.435 1.00 45.88 178 TYR A C 1
ATOM 1469 O O . TYR A 1 178 ? -3.487 -33.987 -9.520 1.00 45.88 178 TYR A O 1
#

Radius of gyration: 28.7 Å; chains: 1; bounding box: 55×51×99 Å

Sequence (178 aa):
MSIEINNDLLVAIIGVLSALLVAMITFMGVWYQLKKTEVNTLKAKLRDKQEIVYDKIYSYIFDLLNDTITKRPLDKVKYANRYMEIKKLLLFHASDRVVLQFIKLNMDTGRNDSILTLRNYFKLMVLIRKEIGYKGEKVNEKSILQILIANKEECENFCKQLGYKDSFLYSIRNKIFY

pLDDT: mean 82.24, std 15.25, range [31.5, 94.94]

Secondary structure (DSSP, 8-state):
------HHHHHHHHHHHHHHHHHHHHHHHHHHHHHHHHHHHHHHHHHHHHHHHHHHHHHHHHHHHHHHHTTPPP-HHHHHHHHHHHHHHHHHHS-HHHHHHHHHHHHHHTTT-HHHHHHHHHHHHHHHHHHTT---TT--HHHHHHHH-S-HHHHHHHHHHTT----GGGSSTTSS--

=== Feature glossary ===
The record interleaves many kinds of information about one protein. Here is each kind framed as the question it answers.

Q: Are the domains correctly placed relative to each other?
A: Predicted aligned error is AlphaFold's pairwise confidence. Unlike pLDDT (per-residue), PAE is per-residue-pair and captures whether two parts of the structure are correctly placed relative to each other. Units are ångströms of expected positional error.

Q: Which residues are in helices, strands, or loops?
A: Eight-state secondary structure (DSSP): H is the canonical α-helix, G the tighter 3₁₀-helix, I the wider π-helix; E/B are β-structure, T and S are turns and bends, and '-' is everything else. DSSP derives these from the pattern of main-chain N–H···O=C hydrogen bonds, not from the sequence.

Q: What if only a Cα trace is available?
A: P-SEA three-state annotation labels each residue as helix, strand, or coil based purely on the geometry of the Cα trace. It serves as a fallback when the full backbone (and thus DSSP) is unavailable.

Q: What are the backbone torsion angles?
A: φ (phi) and ψ (psi) are the two rotatable backbone dihedrals per residue: φ is the C(i-1)–N–Cα–C torsion, ψ is the N–Cα–C–N(i+1) torsion, both in degrees on (−180°, 180°]. α-helical residues cluster near (−60°, −45°); β-strand residues near (−120°, +130°). A Ramachandran plot is simply a scatter of (φ, ψ) for every residue.

Q: What known structures does this most resemble?
A: Structural nearest neighbors (via Foldseek easy-search vs the PDB). Reported per hit: target PDB id, E-value, and alignment TM-score. A TM-score above ~0.5 is the conventional threshold for 'same fold'.

Q: What family and function is it annotated with?
A: Database cross-references. InterPro integrates a dozen domain/family signature databases into unified entries with residue-range hits. GO terms attach function/process/location labels with evidence codes. CATH codes position the fold in a four-level structural taxonomy. Organism is the NCBI-taxonomy species name.

Q: Which residues are buried vs exposed?
A: Solvent accessibility: the surface area of each residue that a 1.4 Å water probe can touch, in Å². When only backbone atoms are present the absolute values are lower than full-atom SASA (side chains contribute most of the area) and are flagged as backbone-only.

Q: What do the diagnostic plots show?
A: Three diagnostic plots accompany the record. The Cα contact map visualizes the tertiary structure as a 2D adjacency matrix (8 Å cutoff, sequence-local contacts suppressed). The Ramachandran plot shows the distribution of backbone (φ, ψ) torsions, with points in the α and β basins reflecting secondary structure content. The PAE plot shows AlphaFold's inter-residue confidence as a color matrix.

Q: What is the amino-acid chain?
A: The amino-acid sequence is the protein's primary structure: the linear order of residues from the N-terminus to the C-terminus, written in one-letter code. Everything else here — the 3D coordinates, the secondary structure, the domain annotations — is ultimately a consequence of this string.

Q: What do the rendered images show?
A: The six renders are orthographic views along the three Cartesian axes in both directions. Representation (cartoon, sticks, or surface) and color scheme (sequence-rainbow or by-chain) vary across proteins so the training set covers all the common visualization conventions.

Q: Where is each backbone atom in 3D?
A: The mmCIF table is the protein's shape written out atom by atom. For each backbone N, Cα, C, and carbonyl O, it records an (x, y, z) coordinate triple in Å plus the residue type, chain letter, and residue number.

Q: How mobile is each atom in the crystal?
A: For experimental (PDB) structures, the B-factor (temperature factor) quantifies the positional spread of each atom in the crystal — a combination of thermal vibration and static disorder — in units of Å². High B-factors mark flexible loops or poorly resolved regions; low B-factors mark the rigid, well-ordered core.

Q: How big and how compact is the whole molecule?
A: Three whole-structure scalars: the radius of gyration (RMS distance of Cα from centroid, in Å), the count of Cα–Cα contacts (pairs closer than 8 Å and separated by more than four residues in sequence — i.e. tertiary, not local, contacts), and the bounding-box dimensions. Together they distinguish compact globular folds from extended fibres or disordered chains.

Q: What does the local fold look like, residue by residue?
A: A 3Di character summarizes, for each residue, the relative orientation of the Cα frame of its nearest spatial neighbor. Because it encodes fold topology rather than chemistry, 3Di alignments detect remote structural similarity that sequence alignment misses.

Q: How confident is the AlphaFold model at each residue?
A: For AlphaFold models, the B-factor field carries pLDDT — the model's own estimate of local accuracy on a 0–100 scale. Regions with pLDDT<50 should be treated as essentially unmodeled; they often correspond to intrinsically disordered segments.